Protein AF-A0AAU6HMS9-F1 (afdb_monomer)

Foldseek 3Di:
DDDDPDPDPDDDDDDDDDDDDDDDDDDDDDDDDDPDDPDPDDPPPPDDPDAAPLVLLLQLLVQLLCLQPVVCVVPVRVSLLCSLVRLVCSLPDPVCVPRVLSNLSSLQSNLLSVLSNVLSVVLVCQLVVLLVVCVVPPDPVCVVDCNSVVSNVVSVVVSVVLSVLLSVLSVVSSVCSNVSHRDHGDCVRGPNPDDD

Sequence (196 aa):
MSDYQQPGYGPYGGGPQQPYGAPQQGWPGGAPGGYGYPGPQQPGYGTQPPPASTNSAMWAHLGTLLVVAGGSVMCCGLGAFLGWIFPLSVRNNVRHKQDPYVRHHATQALNFGITQAVMAAIGVVLYFGSALIFAAVATETQRQSSGLAVPLLTVVAIMGTYGIAGLVCAIMGTVKATRGELWTYPRLIAWPLSKG

Mean predicted aligned error: 13.56 Å

Structure (mmCIF, N/CA/C/O backbone):
data_AF-A0AAU6HMS9-F1
#
_entry.id   AF-A0AAU6HMS9-F1
#
loop_
_atom_site.group_PDB
_atom_site.id
_atom_site.type_symbol
_atom_site.label_atom_id
_atom_site.label_alt_id
_atom_site.label_comp_id
_atom_site.label_asym_id
_atom_site.label_entity_id
_atom_site.label_seq_id
_atom_site.pdbx_PDB_ins_code
_atom_site.Cartn_x
_atom_site.Cartn_y
_atom_site.Cartn_z
_atom_site.occupancy
_atom_site.B_iso_or_equiv
_atom_site.auth_seq_id
_atom_site.auth_comp_id
_atom_site.auth_asym_id
_atom_site.auth_atom_id
_atom_site.pdbx_PDB_model_num
ATOM 1 N N . MET A 1 1 ? -9.885 -27.478 5.118 1.00 42.47 1 MET A N 1
ATOM 2 C CA . MET A 1 1 ? -10.647 -27.502 6.383 1.00 42.47 1 MET A CA 1
ATOM 3 C C . MET A 1 1 ? -9.829 -26.804 7.452 1.00 42.47 1 MET A C 1
ATOM 5 O O . MET A 1 1 ? -8.776 -27.305 7.819 1.00 42.47 1 MET A O 1
ATOM 9 N N . SER A 1 2 ? -10.252 -25.608 7.846 1.00 42.50 2 SER A N 1
ATOM 10 C CA . SER A 1 2 ? -9.854 -24.899 9.070 1.00 42.50 2 SER A CA 1
ATOM 11 C C . SER A 1 2 ? -10.810 -23.717 9.181 1.00 42.50 2 SER A C 1
ATOM 13 O O . SER A 1 2 ? -10.582 -22.657 8.599 1.00 42.50 2 SER A O 1
ATOM 15 N N . ASP A 1 3 ? -11.938 -23.984 9.829 1.00 39.03 3 ASP A N 1
ATOM 16 C CA . ASP A 1 3 ? -12.993 -23.028 10.118 1.00 39.03 3 ASP A CA 1
ATOM 17 C C . ASP A 1 3 ? -12.471 -22.005 11.124 1.00 39.03 3 ASP A C 1
ATOM 19 O O . ASP A 1 3 ? -12.235 -22.306 12.294 1.00 39.03 3 ASP A O 1
ATOM 23 N N . TYR A 1 4 ? -12.264 -20.774 10.663 1.00 43.59 4 TYR A N 1
ATOM 24 C CA . TYR A 1 4 ? -12.092 -19.651 11.569 1.00 43.59 4 TYR A CA 1
ATOM 25 C C . TYR A 1 4 ? -13.471 -19.295 12.119 1.00 43.59 4 TYR A C 1
ATOM 27 O O . TYR A 1 4 ? -14.244 -18.596 11.466 1.00 43.59 4 TYR A O 1
ATOM 35 N N . GLN A 1 5 ? -13.774 -19.785 13.321 1.00 37.34 5 GLN A N 1
ATOM 36 C CA . GLN A 1 5 ? -14.862 -19.256 14.137 1.00 37.34 5 GLN A CA 1
ATOM 37 C C . GLN A 1 5 ? -14.602 -17.762 14.378 1.00 37.34 5 GLN A C 1
ATOM 39 O O . GLN A 1 5 ? -13.742 -17.373 15.166 1.00 37.34 5 GLN A O 1
ATOM 44 N N . GLN A 1 6 ? -15.319 -16.923 13.633 1.00 42.81 6 GLN A N 1
ATOM 45 C CA . GLN A 1 6 ? -15.421 -15.491 13.876 1.00 42.81 6 GLN A CA 1
ATOM 46 C C . GLN A 1 6 ? -16.201 -15.264 15.180 1.00 42.81 6 GLN A C 1
ATOM 48 O O . GLN A 1 6 ? -17.306 -15.794 15.314 1.00 42.81 6 GLN A O 1
ATOM 53 N N . PRO A 1 7 ? -15.716 -14.432 16.116 1.00 43.03 7 PRO A N 1
ATOM 54 C CA . PRO A 1 7 ? -16.591 -13.790 17.086 1.00 43.03 7 PRO A CA 1
ATOM 55 C C . PRO A 1 7 ? -17.524 -12.851 16.311 1.00 43.03 7 PRO A C 1
ATOM 57 O O . PRO A 1 7 ? -17.100 -11.816 15.795 1.00 43.03 7 PRO A O 1
ATOM 60 N N . GLY A 1 8 ? -18.774 -13.277 16.138 1.00 35.94 8 GLY A N 1
ATOM 61 C CA . GLY A 1 8 ? -19.770 -12.577 15.339 1.00 35.94 8 GLY A CA 1
ATOM 62 C C . GLY A 1 8 ? -20.156 -11.234 15.952 1.00 35.94 8 GLY A C 1
ATOM 63 O O . GLY A 1 8 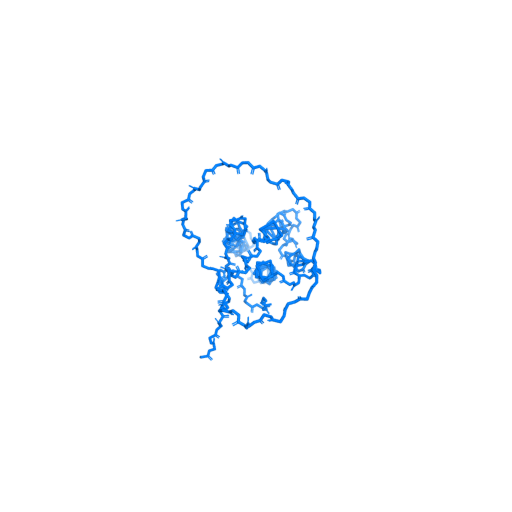? -20.863 -11.187 16.953 1.00 35.94 8 GLY A O 1
ATOM 64 N N . TYR A 1 9 ? -19.745 -10.144 15.308 1.00 40.66 9 TYR A N 1
ATOM 65 C CA . TYR A 1 9 ? -20.442 -8.863 15.398 1.00 40.66 9 TYR A CA 1
ATOM 66 C C . TYR A 1 9 ? -21.461 -8.822 14.255 1.00 40.66 9 TYR A C 1
ATOM 68 O O . TYR A 1 9 ? -21.109 -8.587 13.100 1.00 40.66 9 TYR A O 1
ATOM 76 N N . GLY A 1 10 ? -22.714 -9.156 14.569 1.00 39.47 10 GLY A N 1
ATOM 77 C CA . GLY A 1 10 ? -23.839 -9.050 13.638 1.00 39.47 10 GLY A CA 1
ATOM 78 C C . GLY A 1 10 ? -24.337 -7.602 13.484 1.00 39.47 10 GLY A C 1
ATOM 79 O O . GLY A 1 10 ? -24.051 -6.763 14.340 1.00 39.47 10 GLY A O 1
ATOM 80 N N . PRO A 1 11 ? -25.081 -7.290 12.407 1.00 36.06 11 PRO A N 1
ATOM 81 C CA . PRO A 1 11 ? -25.628 -5.957 12.165 1.00 36.06 11 PRO A CA 1
ATOM 82 C C . PRO A 1 11 ? -26.765 -5.630 13.148 1.00 36.06 11 PRO A C 1
ATOM 84 O O . PRO A 1 11 ? -27.644 -6.455 13.395 1.00 36.06 11 PRO A O 1
ATOM 87 N N . TYR A 1 12 ? -26.755 -4.410 13.692 1.00 40.78 12 TYR A N 1
ATOM 88 C CA . TYR A 1 12 ? -27.792 -3.898 14.591 1.00 40.78 12 TYR A CA 1
ATOM 89 C C . TYR A 1 12 ? -29.145 -3.803 13.868 1.00 40.78 12 TYR A C 1
ATOM 91 O O . TYR A 1 12 ? -29.335 -2.963 12.989 1.00 40.78 12 TYR A O 1
ATOM 99 N N . GLY A 1 13 ? -30.094 -4.657 14.257 1.00 35.97 13 GLY A N 1
ATOM 100 C CA . GLY A 1 13 ? -31.510 -4.510 13.925 1.00 35.97 13 GLY A CA 1
ATOM 101 C C . GLY A 1 13 ? -32.150 -3.443 14.813 1.00 35.97 13 GLY A C 1
ATOM 102 O O . GLY A 1 13 ? -32.005 -3.483 16.034 1.00 35.97 13 GLY A O 1
ATOM 103 N N . GLY A 1 14 ? -32.826 -2.473 14.194 1.00 39.69 14 GLY A N 1
ATOM 104 C CA . GLY A 1 14 ? -33.493 -1.368 14.881 1.00 39.69 14 GLY A CA 1
ATOM 105 C C . GLY A 1 14 ? -34.553 -1.850 15.873 1.00 39.69 14 GLY A C 1
ATOM 106 O O . GLY A 1 14 ? -35.524 -2.496 15.489 1.00 39.69 14 GLY A O 1
ATOM 107 N N . GLY A 1 15 ? -34.360 -1.510 17.147 1.00 36.12 15 GLY A N 1
ATOM 108 C CA . GLY A 1 15 ? -35.374 -1.608 18.195 1.00 36.12 15 GLY A CA 1
ATOM 109 C C . GLY A 1 15 ? -36.047 -0.248 18.437 1.00 36.12 15 GLY A C 1
ATOM 110 O O . GLY A 1 15 ? -35.419 0.787 18.199 1.00 36.12 15 GLY A O 1
ATOM 111 N N . PRO A 1 16 ? -37.315 -0.220 18.881 1.00 35.47 16 PRO A N 1
ATOM 112 C CA . PRO A 1 16 ? -38.097 1.009 19.004 1.00 35.47 16 PRO A CA 1
ATOM 113 C C . PRO A 1 16 ? -37.532 1.976 20.059 1.00 35.47 16 PRO A C 1
ATOM 115 O O . PRO A 1 16 ? -37.193 1.575 21.172 1.00 35.47 16 PRO A O 1
ATOM 118 N N . GLN A 1 17 ? -37.474 3.267 19.706 1.00 39.66 17 GLN A N 1
ATOM 119 C CA . GLN A 1 17 ? -37.193 4.384 20.617 1.00 39.66 17 GLN A CA 1
ATOM 120 C C . GLN A 1 17 ? -38.210 4.402 21.768 1.00 39.66 17 GLN A C 1
ATOM 122 O O . GLN A 1 17 ? -39.411 4.506 21.521 1.00 39.66 17 GLN A O 1
ATOM 127 N N . GLN A 1 18 ? -37.734 4.352 23.017 1.00 41.84 18 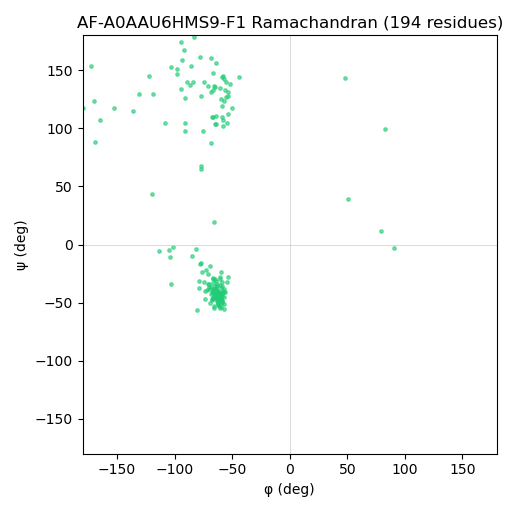GLN A N 1
ATOM 128 C CA . GLN A 1 18 ? -38.563 4.633 24.192 1.00 41.84 18 GLN A CA 1
ATOM 129 C C . GLN A 1 18 ? -38.377 6.077 24.695 1.00 41.84 18 GLN A C 1
ATOM 131 O O . GLN A 1 18 ? -37.278 6.624 24.568 1.00 41.84 18 GLN A O 1
ATOM 136 N N . PRO A 1 19 ? -39.436 6.712 25.240 1.00 35.59 19 PRO A N 1
ATOM 137 C CA . PRO A 1 19 ? -39.480 8.148 25.499 1.00 35.59 19 PRO A CA 1
ATOM 138 C C . PRO A 1 19 ? -38.867 8.531 26.856 1.00 35.59 19 PRO A C 1
ATOM 140 O O . PRO A 1 19 ? -38.862 7.761 27.810 1.00 35.59 19 PRO A O 1
ATOM 143 N N . TYR A 1 20 ? -38.384 9.769 26.915 1.00 36.75 20 TYR A N 1
ATOM 144 C CA . TYR A 1 20 ? -37.706 10.448 28.023 1.00 36.75 20 TYR A CA 1
ATOM 145 C C . TYR A 1 20 ? -38.483 10.435 29.363 1.00 36.75 20 TYR A C 1
ATOM 147 O O . TYR A 1 20 ? -39.645 10.838 29.394 1.00 36.75 20 TYR A O 1
ATOM 155 N N . GLY A 1 21 ? -37.828 10.068 30.480 1.00 35.22 21 GLY A N 1
ATOM 156 C CA . GLY A 1 21 ? -38.421 10.128 31.828 1.00 35.22 21 GLY A CA 1
ATOM 157 C C . GLY A 1 21 ? -37.432 10.027 33.009 1.00 35.22 21 GLY A C 1
ATOM 158 O O . GLY A 1 21 ? -36.931 8.950 33.289 1.00 35.22 21 GLY A O 1
ATOM 159 N N . ALA A 1 22 ? -37.227 11.174 33.679 1.00 36.50 22 ALA A N 1
ATOM 160 C CA . ALA A 1 22 ? -36.864 11.478 35.086 1.00 36.50 22 ALA A CA 1
ATOM 161 C C . ALA A 1 22 ? -35.695 10.771 35.848 1.00 36.50 22 ALA A C 1
ATOM 163 O O . ALA A 1 22 ? -35.498 9.565 35.740 1.00 36.50 22 ALA A O 1
ATOM 164 N N . PRO A 1 23 ? -34.952 11.505 36.717 1.00 41.41 23 PRO A N 1
ATOM 165 C CA . PRO A 1 23 ? -33.844 10.967 37.513 1.00 41.41 23 PRO A CA 1
ATOM 166 C C . PRO A 1 23 ? -34.332 10.356 38.839 1.00 41.41 23 PRO A C 1
ATOM 168 O O . PRO A 1 23 ? -35.126 10.972 39.547 1.00 41.41 23 PRO A O 1
ATOM 171 N N . GLN A 1 24 ? -33.808 9.190 39.234 1.00 35.72 24 GLN A N 1
ATOM 172 C CA . GLN A 1 24 ? -34.041 8.624 40.570 1.00 35.72 24 GLN A CA 1
ATOM 173 C C . GLN A 1 24 ? -32.768 8.699 41.429 1.00 35.72 24 GLN A C 1
ATOM 175 O O . GLN A 1 24 ? -31.817 7.941 41.249 1.00 35.72 24 GLN A O 1
ATOM 180 N N . GLN A 1 25 ? -32.770 9.651 42.367 1.00 34.69 25 GLN A N 1
ATOM 181 C CA . GLN A 1 25 ? -31.951 9.668 43.583 1.00 34.69 25 GLN A CA 1
ATOM 182 C C . GLN A 1 25 ? -32.646 8.834 44.676 1.00 34.69 25 GLN A C 1
ATOM 184 O O . GLN A 1 25 ? -33.855 8.961 44.856 1.00 34.69 25 GLN A O 1
ATOM 189 N N . GLY A 1 26 ? -31.891 8.049 45.453 1.00 31.72 26 GLY A N 1
ATOM 190 C CA . GLY A 1 26 ? -32.378 7.396 46.678 1.00 31.72 26 GLY A CA 1
ATOM 191 C C . GLY A 1 26 ? -31.297 6.562 47.380 1.00 31.72 26 GLY A C 1
ATOM 192 O O . GLY A 1 26 ? -30.767 5.629 46.794 1.00 31.72 26 GLY A O 1
ATOM 193 N N . TRP A 1 27 ? -30.951 6.955 48.609 1.00 27.38 27 TRP A N 1
ATOM 194 C CA . TRP A 1 27 ? -29.817 6.525 49.455 1.00 27.38 27 TRP A CA 1
ATOM 195 C C . TRP A 1 27 ? -30.085 5.202 50.257 1.00 27.38 27 TRP A C 1
ATOM 197 O O . TRP A 1 27 ? -31.166 4.633 50.123 1.00 27.38 27 TRP A O 1
ATOM 207 N N . PRO A 1 28 ? -29.113 4.680 51.050 1.00 47.69 28 PRO A N 1
ATOM 208 C CA . PRO A 1 28 ? -28.888 3.280 51.424 1.00 47.69 28 PRO A CA 1
ATOM 209 C C . PRO A 1 28 ? -29.550 2.856 52.747 1.00 47.69 28 PRO A C 1
ATOM 211 O O . PRO A 1 28 ? -29.773 3.671 53.638 1.00 47.69 28 PRO A O 1
ATOM 214 N N . GLY A 1 29 ? -29.766 1.550 52.926 1.00 30.56 29 GLY A N 1
ATOM 215 C CA . GLY A 1 29 ? -30.203 0.970 54.199 1.00 30.56 29 GLY A CA 1
ATOM 216 C C . GLY A 1 29 ? -30.133 -0.556 54.176 1.00 30.56 29 GLY A C 1
ATOM 217 O O . GLY A 1 29 ? -30.687 -1.182 53.278 1.00 30.56 29 GLY A O 1
ATOM 218 N N . GLY A 1 30 ? -29.400 -1.148 55.123 1.00 30.88 30 GLY A N 1
ATOM 219 C CA . GLY A 1 30 ? -29.200 -2.596 55.234 1.00 30.88 30 GLY A CA 1
ATOM 220 C C . GLY A 1 30 ? -30.168 -3.302 56.184 1.00 30.88 30 GLY A C 1
ATOM 221 O O . GLY A 1 30 ? -30.915 -2.649 56.901 1.00 30.88 30 GLY A O 1
ATOM 222 N N . ALA A 1 31 ? -30.095 -4.637 56.216 1.00 34.12 31 ALA A N 1
ATOM 223 C CA . ALA A 1 31 ? -30.244 -5.485 57.407 1.00 34.12 31 ALA A CA 1
ATOM 224 C C . ALA A 1 31 ? -29.916 -6.963 57.070 1.00 34.12 31 ALA A C 1
ATOM 226 O O . ALA A 1 31 ? -30.030 -7.355 55.908 1.00 34.12 31 ALA A O 1
ATOM 227 N N . PRO A 1 32 ? -29.479 -7.776 58.055 1.00 40.19 32 PRO A N 1
ATOM 228 C CA . PRO A 1 32 ? -28.783 -9.044 57.845 1.00 40.19 32 PRO A CA 1
ATOM 229 C C . PRO A 1 32 ? -29.668 -10.283 58.071 1.00 40.19 32 PRO A C 1
ATOM 231 O O .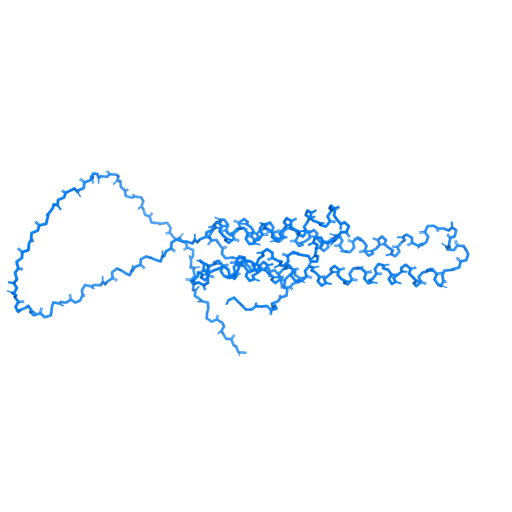 PRO A 1 32 ? -30.548 -10.280 58.922 1.00 40.19 32 PRO A O 1
ATOM 234 N N . GLY A 1 33 ? -29.334 -11.383 57.388 1.00 37.03 33 GLY A N 1
ATOM 235 C CA . GLY A 1 33 ? -29.703 -12.741 57.804 1.00 37.03 33 GLY A CA 1
ATOM 236 C C . GLY A 1 33 ? -31.108 -13.207 57.411 1.00 37.03 33 GLY A C 1
ATOM 237 O O . GLY A 1 33 ? -32.080 -12.978 58.119 1.00 37.03 33 GLY A O 1
ATOM 238 N N . GLY A 1 34 ? -31.189 -13.980 56.329 1.00 30.02 34 GLY A N 1
ATOM 239 C CA . GLY A 1 34 ? -32.361 -14.784 55.996 1.00 30.02 34 GLY A CA 1
ATOM 240 C C . GLY A 1 34 ? -31.940 -15.999 55.178 1.00 30.02 34 GLY A C 1
ATOM 241 O O . GLY A 1 34 ? -31.395 -15.847 54.087 1.00 30.02 34 GLY A O 1
ATOM 242 N N . TYR A 1 35 ? -32.162 -17.200 55.715 1.00 38.12 35 TYR A N 1
ATOM 243 C CA . TYR A 1 35 ? -31.982 -18.468 55.006 1.00 38.12 35 TYR A CA 1
ATOM 244 C C . TYR A 1 35 ? -33.052 -18.575 53.909 1.00 38.12 35 TYR A C 1
ATOM 246 O O . TYR A 1 35 ? -34.157 -19.061 54.142 1.00 38.12 35 TYR A O 1
ATOM 254 N N . GLY A 1 36 ? -32.743 -18.037 52.729 1.00 33.31 36 GLY A N 1
ATOM 255 C CA . GLY A 1 36 ? -33.611 -18.048 51.557 1.00 33.31 36 GLY A CA 1
ATOM 256 C C . GLY A 1 36 ? -33.354 -19.270 50.680 1.00 33.31 36 GLY A C 1
ATOM 257 O O . GLY A 1 36 ? -32.225 -19.514 50.260 1.00 33.31 36 GLY A O 1
ATOM 258 N N . TYR A 1 37 ? -34.420 -20.019 50.396 1.00 34.03 37 TYR A N 1
ATOM 259 C CA . TYR A 1 37 ? -34.493 -21.010 49.321 1.00 34.03 37 TYR A CA 1
ATOM 260 C C . TYR A 1 37 ? -33.877 -20.469 48.013 1.00 34.03 37 TYR A C 1
ATOM 262 O O . TYR A 1 37 ? -34.071 -19.288 47.711 1.00 34.03 37 TYR A O 1
ATOM 270 N N . PRO A 1 38 ? -33.195 -21.298 47.197 1.00 39.78 38 PRO A N 1
ATOM 271 C CA . PRO A 1 38 ? -32.743 -20.876 45.878 1.00 39.78 38 PRO A CA 1
ATOM 272 C C . PRO A 1 38 ? -33.968 -20.566 45.009 1.00 39.78 38 PRO A C 1
ATOM 274 O O . PRO A 1 38 ? -34.686 -21.461 44.566 1.00 39.78 38 PRO A O 1
ATOM 277 N N . GLY A 1 39 ? -34.234 -19.274 44.817 1.00 43.38 39 GLY A N 1
ATOM 278 C CA . GLY A 1 39 ? -35.244 -18.798 43.883 1.00 43.38 39 GLY A CA 1
ATOM 279 C C . GLY A 1 39 ? -34.867 -19.159 42.441 1.00 43.38 39 GLY A C 1
ATOM 280 O O . GLY A 1 39 ? -33.685 -19.362 42.143 1.00 43.38 39 GLY A O 1
ATOM 281 N N . PRO A 1 40 ? -35.850 -19.249 41.530 1.00 44.81 40 PRO A N 1
ATOM 282 C CA . PRO A 1 40 ? -35.584 -19.486 40.118 1.00 44.81 40 PRO A CA 1
ATOM 283 C C . PRO A 1 40 ? -34.617 -18.423 39.584 1.00 44.81 40 PRO A C 1
ATOM 285 O O . PRO A 1 40 ? -34.832 -17.223 39.762 1.00 44.81 40 PRO A O 1
ATOM 288 N N . GLN A 1 41 ? -33.530 -18.885 38.962 1.00 46.62 41 GLN A N 1
ATOM 289 C CA . GLN A 1 41 ? -32.507 -18.048 38.342 1.00 46.62 41 GLN A CA 1
ATOM 290 C C . GLN A 1 41 ? -33.185 -17.093 37.354 1.00 46.62 41 GLN A C 1
ATOM 292 O O . GLN A 1 41 ? -33.729 -17.525 36.337 1.00 46.62 41 GLN A O 1
ATOM 297 N N . GLN A 1 42 ? -33.179 -15.793 37.663 1.00 47.56 42 GLN A N 1
ATOM 298 C CA . GLN A 1 42 ? -33.573 -14.777 36.694 1.00 47.56 42 GLN A CA 1
ATOM 299 C C . GLN A 1 42 ? -32.692 -14.942 35.446 1.00 47.56 42 GLN A C 1
ATOM 301 O O . GLN A 1 42 ? -31.473 -15.075 35.596 1.00 47.56 42 GLN A O 1
ATOM 306 N N . PRO A 1 43 ? -33.264 -14.936 34.227 1.00 50.19 43 PRO A N 1
ATOM 307 C CA . PRO A 1 43 ? -32.480 -14.898 33.005 1.00 50.19 43 PRO A CA 1
ATOM 308 C C . PRO A 1 43 ? -31.607 -13.650 33.064 1.00 50.19 43 PRO A C 1
ATOM 310 O O . PRO A 1 43 ? -32.107 -12.527 32.989 1.00 50.19 43 PRO A O 1
ATOM 313 N N . GLY A 1 44 ? -30.309 -13.849 33.288 1.00 48.16 44 GLY A N 1
ATOM 314 C CA . GLY A 1 44 ? -29.351 -12.763 33.292 1.00 48.16 44 GLY A CA 1
ATOM 315 C C . GLY A 1 44 ? -29.415 -12.098 31.929 1.00 48.16 44 GLY A C 1
ATOM 316 O O . GLY A 1 44 ? -29.008 -12.698 30.935 1.00 48.16 44 GLY A O 1
ATOM 317 N N . TYR A 1 45 ? -29.954 -10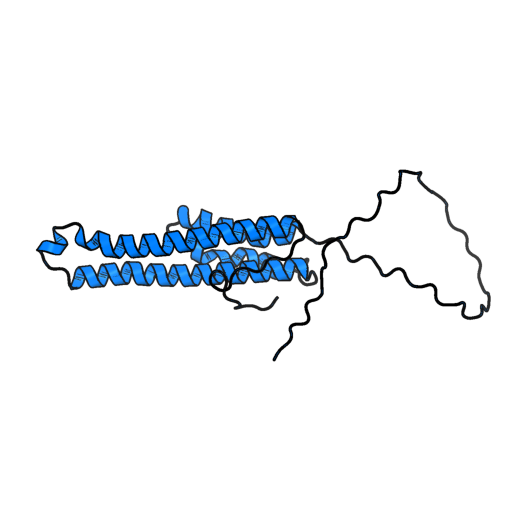.880 31.877 1.00 52.81 45 TYR A N 1
ATOM 318 C CA . TYR A 1 45 ? -29.715 -9.983 30.758 1.00 52.81 45 TYR A CA 1
ATOM 319 C C . TYR A 1 45 ? -28.198 -9.880 30.634 1.00 52.81 45 TYR A C 1
ATOM 321 O O . TYR A 1 45 ? -27.537 -9.298 31.495 1.00 52.81 45 TYR A O 1
ATOM 329 N N . GLY A 1 46 ? -27.646 -10.562 29.628 1.00 54.88 46 GLY A N 1
ATOM 330 C CA . GLY A 1 46 ? -26.214 -10.587 29.385 1.00 54.88 46 GLY A CA 1
ATOM 331 C C . GLY A 1 46 ? -25.692 -9.159 29.341 1.00 54.88 46 GLY A C 1
ATOM 332 O O . GLY A 1 46 ? -26.341 -8.270 28.789 1.00 54.88 46 GLY A O 1
ATOM 333 N N . THR A 1 47 ? -24.535 -8.929 29.954 1.00 52.75 47 THR A N 1
ATOM 334 C CA . THR A 1 47 ? -23.837 -7.647 29.867 1.00 52.75 47 THR A CA 1
ATOM 335 C C . THR A 1 47 ? -23.735 -7.246 28.399 1.00 52.75 47 THR A C 1
ATOM 337 O O . THR A 1 47 ? -23.123 -7.971 27.610 1.00 52.75 47 THR A O 1
ATOM 340 N N . GLN A 1 48 ? -24.359 -6.124 28.032 1.00 50.66 48 GLN A N 1
ATOM 341 C CA . GLN A 1 48 ? -24.268 -5.574 26.684 1.00 50.66 48 GLN A CA 1
ATOM 342 C C . GLN A 1 48 ? -22.779 -5.423 26.331 1.00 50.66 48 GLN A C 1
ATOM 344 O O . GLN A 1 48 ? -22.034 -4.856 27.139 1.00 50.66 48 GLN A O 1
ATOM 349 N N . PRO A 1 49 ? -22.311 -5.953 25.184 1.00 60.19 49 PRO A N 1
ATOM 350 C CA . PRO A 1 49 ? -20.912 -5.829 24.809 1.00 60.19 49 PRO A CA 1
ATOM 351 C C . PRO A 1 49 ? -20.518 -4.345 24.760 1.00 60.19 49 PRO A C 1
ATOM 353 O O . PRO A 1 49 ? -21.336 -3.505 24.362 1.00 60.19 49 PRO A O 1
ATOM 356 N N . PRO A 1 50 ? -19.292 -4.004 25.195 1.00 66.44 50 PRO A N 1
ATOM 357 C CA . PRO A 1 50 ? -18.828 -2.627 25.176 1.00 66.44 50 PRO A CA 1
ATOM 358 C C . PRO A 1 50 ? -18.879 -2.073 23.743 1.00 66.44 50 PRO A C 1
ATOM 360 O O . PRO A 1 50 ? -18.640 -2.818 22.788 1.00 66.44 50 PRO A O 1
ATOM 363 N N . PRO A 1 51 ? -19.201 -0.779 23.570 1.00 74.50 51 PRO A N 1
ATOM 364 C CA . PRO A 1 51 ? -19.246 -0.159 22.252 1.00 74.50 51 PRO A CA 1
ATOM 365 C C . PRO A 1 51 ? -17.882 -0.263 21.557 1.00 74.50 51 PRO A C 1
ATOM 367 O O . PRO A 1 51 ? -16.838 -0.165 22.203 1.00 74.50 51 PRO A O 1
ATOM 370 N N . ALA A 1 52 ? -17.889 -0.449 20.235 1.00 82.00 52 ALA A N 1
ATOM 371 C CA . ALA A 1 52 ? -16.666 -0.589 19.449 1.00 82.00 52 ALA A CA 1
ATOM 372 C C . ALA A 1 52 ? -15.776 0.663 19.556 1.00 82.00 52 ALA A C 1
ATOM 374 O O . ALA A 1 52 ? -16.247 1.792 19.394 1.00 82.00 52 ALA A O 1
ATOM 375 N N . SER A 1 53 ? -14.469 0.470 19.758 1.00 89.31 53 SER A N 1
ATOM 376 C CA . SER A 1 53 ? -13.482 1.559 19.825 1.00 89.31 53 SER A CA 1
ATOM 377 C C . SER A 1 53 ? -13.133 2.100 18.429 1.00 89.31 53 SER A C 1
ATOM 379 O O . SER A 1 53 ? -12.015 1.938 17.926 1.00 89.31 53 SER A O 1
ATOM 381 N N . THR A 1 54 ? -14.101 2.751 17.783 1.00 92.12 54 THR A N 1
ATOM 382 C CA . THR A 1 54 ? -14.024 3.221 16.387 1.00 92.12 54 THR A CA 1
ATOM 383 C C . THR A 1 54 ? -12.879 4.194 16.125 1.00 92.12 54 THR A C 1
ATOM 385 O O . THR A 1 54 ? -12.240 4.106 15.080 1.00 92.12 54 THR A O 1
ATOM 388 N N . ASN A 1 55 ? -12.546 5.071 17.078 1.00 93.94 55 ASN A N 1
ATOM 389 C CA . ASN A 1 55 ? -11.492 6.073 16.898 1.00 93.94 55 ASN A CA 1
ATOM 390 C C . ASN A 1 55 ? -10.109 5.432 16.665 1.00 93.94 55 ASN A C 1
ATOM 392 O O . ASN A 1 55 ? -9.447 5.728 15.673 1.00 93.94 55 ASN A O 1
ATOM 396 N N . SER A 1 56 ? -9.676 4.508 17.531 1.00 93.56 56 SER A N 1
ATOM 397 C CA . SER A 1 56 ? -8.371 3.844 17.378 1.00 93.56 56 SER A CA 1
ATOM 398 C C . SER A 1 56 ? -8.307 2.962 16.129 1.00 93.56 56 SER A C 1
ATOM 400 O O . SER A 1 56 ? -7.284 2.938 15.445 1.00 93.56 56 SER A O 1
ATOM 402 N N . ALA A 1 57 ? -9.403 2.268 15.802 1.00 93.62 57 ALA A N 1
ATOM 403 C CA . ALA A 1 57 ? -9.498 1.453 14.591 1.00 93.62 57 ALA A CA 1
ATOM 404 C C . ALA A 1 57 ? -9.412 2.305 13.311 1.00 93.62 57 ALA A C 1
ATOM 406 O O . ALA A 1 57 ? -8.674 1.964 12.387 1.00 93.62 57 ALA A O 1
ATOM 407 N N . MET A 1 58 ? -10.110 3.445 13.279 1.00 96.38 58 MET A N 1
ATOM 408 C CA . MET A 1 58 ? -10.041 4.423 12.192 1.00 96.38 58 MET A CA 1
ATOM 409 C C . MET A 1 58 ? -8.609 4.927 12.011 1.00 96.38 58 MET A C 1
ATOM 411 O O . MET A 1 58 ? -8.086 4.906 10.896 1.00 96.38 58 MET A O 1
ATOM 415 N N . TRP A 1 59 ? -7.950 5.325 13.104 1.00 95.62 59 TRP A N 1
ATOM 416 C CA . TRP A 1 59 ? -6.574 5.810 13.052 1.00 95.62 59 TRP A CA 1
ATOM 417 C C . TRP A 1 59 ? -5.600 4.765 12.521 1.00 95.62 59 TRP A C 1
ATOM 419 O O . TRP A 1 59 ? -4.686 5.136 11.792 1.00 95.62 59 TRP A O 1
ATOM 429 N N . ALA A 1 60 ? -5.795 3.473 12.799 1.00 95.56 60 ALA A N 1
ATOM 430 C CA . ALA A 1 60 ? -4.930 2.433 12.244 1.00 95.56 60 ALA A CA 1
ATOM 431 C C . ALA A 1 60 ? -4.895 2.463 10.704 1.00 95.56 60 ALA A C 1
ATOM 433 O O . ALA A 1 60 ? -3.815 2.418 10.109 1.00 95.56 60 ALA A O 1
ATOM 434 N N . HIS A 1 61 ? -6.054 2.600 10.055 1.00 96.75 61 HIS A N 1
ATOM 435 C CA . HIS A 1 61 ? -6.137 2.721 8.598 1.00 96.75 61 HIS A CA 1
ATOM 436 C C . HIS A 1 61 ? -5.682 4.095 8.107 1.00 96.75 61 HIS A C 1
ATOM 438 O O . HIS A 1 61 ? -4.874 4.172 7.181 1.00 96.75 61 HIS A O 1
ATOM 444 N N . LEU A 1 62 ? -6.153 5.169 8.746 1.00 95.25 62 LEU A N 1
ATOM 445 C CA . LEU A 1 62 ? -5.860 6.537 8.330 1.00 95.25 62 LEU A CA 1
ATOM 446 C C . LEU A 1 62 ? -4.369 6.861 8.445 1.00 95.25 62 LEU A C 1
ATOM 448 O O . LEU A 1 62 ? -3.787 7.394 7.508 1.00 95.25 62 LEU A O 1
ATOM 452 N N . GLY A 1 63 ? -3.725 6.499 9.554 1.00 94.00 63 GLY A N 1
ATOM 453 C CA . GLY A 1 63 ? -2.292 6.708 9.741 1.00 94.00 63 GLY A CA 1
ATOM 454 C C . GLY A 1 63 ? -1.465 5.935 8.715 1.00 94.00 63 GLY A C 1
ATOM 455 O O . GLY A 1 63 ? -0.543 6.495 8.127 1.00 94.00 63 GLY A O 1
ATOM 456 N N . THR A 1 64 ? -1.852 4.692 8.412 1.00 94.69 64 THR A N 1
ATOM 457 C CA . THR A 1 64 ? -1.233 3.922 7.319 1.00 94.69 64 THR A CA 1
ATOM 458 C C . THR A 1 64 ? -1.403 4.633 5.977 1.00 94.69 64 THR A C 1
ATOM 460 O O . THR A 1 64 ? -0.434 4.794 5.241 1.00 94.69 64 THR A O 1
ATOM 463 N N . LEU A 1 65 ? -2.617 5.095 5.660 1.00 94.19 65 LEU A N 1
ATOM 464 C CA . LEU A 1 65 ? -2.919 5.817 4.425 1.00 94.19 65 LEU A CA 1
ATOM 465 C C . LEU A 1 65 ? -2.097 7.101 4.299 1.00 94.19 65 LEU A C 1
ATOM 467 O O . LEU A 1 65 ? -1.539 7.352 3.236 1.00 94.19 65 LEU A O 1
ATOM 471 N N . LEU A 1 66 ? -1.997 7.898 5.364 1.00 93.25 66 LEU A N 1
ATOM 472 C CA . LEU A 1 66 ? -1.254 9.158 5.355 1.00 93.25 66 LEU A CA 1
ATOM 473 C C . LEU A 1 66 ? 0.240 8.923 5.132 1.00 93.25 66 LEU A C 1
ATOM 475 O O . LEU A 1 66 ? 0.855 9.620 4.326 1.00 93.25 66 LEU A O 1
ATOM 479 N N . VAL A 1 67 ? 0.814 7.914 5.791 1.00 92.81 67 VAL A N 1
ATOM 480 C CA . VAL A 1 67 ? 2.226 7.565 5.604 1.00 92.81 67 VAL A CA 1
ATOM 481 C C . VAL A 1 67 ? 2.461 7.012 4.198 1.00 92.81 67 VAL A C 1
ATOM 483 O O . VAL A 1 67 ? 3.356 7.493 3.511 1.00 92.81 67 VAL A O 1
ATOM 486 N N . VAL A 1 68 ? 1.636 6.072 3.724 1.00 90.88 68 VAL A N 1
ATOM 487 C CA . VAL A 1 68 ? 1.798 5.471 2.391 1.00 90.88 68 VAL A CA 1
ATOM 488 C C . VAL A 1 68 ? 1.565 6.493 1.284 1.00 90.88 68 VAL A C 1
ATOM 490 O O . VAL A 1 68 ? 2.417 6.633 0.420 1.00 90.88 68 VAL A O 1
ATOM 493 N N . ALA A 1 69 ? 0.442 7.207 1.274 1.00 89.06 69 ALA A N 1
ATOM 494 C CA . ALA A 1 69 ? 0.100 8.118 0.184 1.00 89.06 69 ALA A CA 1
ATOM 495 C C . ALA A 1 69 ? 0.830 9.460 0.318 1.00 89.06 69 ALA A C 1
ATOM 497 O O . ALA A 1 69 ? 1.577 9.851 -0.576 1.00 89.06 69 ALA A O 1
ATOM 498 N N . GLY A 1 70 ? 0.667 10.138 1.457 1.00 85.69 70 GLY A N 1
ATOM 499 C CA . GLY A 1 70 ? 1.278 11.447 1.701 1.00 85.69 70 GLY A CA 1
ATOM 500 C C . GLY A 1 70 ? 2.803 11.373 1.756 1.00 85.69 70 GLY A C 1
ATOM 501 O O . GLY A 1 70 ? 3.487 12.137 1.076 1.00 85.69 70 GLY A O 1
ATOM 502 N N . GLY A 1 71 ? 3.346 10.397 2.488 1.00 83.12 71 GLY A N 1
ATOM 503 C CA . GLY A 1 71 ? 4.794 10.202 2.583 1.00 83.12 71 GLY A CA 1
ATOM 504 C C . GLY A 1 71 ? 5.444 9.764 1.267 1.00 83.12 71 GLY A C 1
ATOM 505 O O . GLY A 1 71 ? 6.601 10.100 1.022 1.00 83.12 71 GLY A O 1
ATOM 506 N N . SER A 1 72 ? 4.732 9.042 0.391 1.00 85.31 72 SER A N 1
ATOM 507 C CA . SER A 1 72 ? 5.294 8.661 -0.914 1.00 85.31 72 SER A CA 1
ATOM 508 C C . SER A 1 72 ? 5.373 9.837 -1.873 1.00 85.31 72 SER A C 1
ATOM 510 O O . SER A 1 72 ? 6.377 9.966 -2.568 1.00 85.31 72 SER A O 1
ATOM 512 N N . VAL A 1 73 ? 4.358 10.704 -1.891 1.00 83.06 73 VAL A N 1
ATOM 513 C CA . VAL A 1 73 ? 4.358 11.906 -2.738 1.00 83.06 73 VAL A CA 1
ATOM 514 C C . VAL A 1 73 ? 5.435 12.893 -2.287 1.00 83.06 73 VAL A C 1
ATOM 516 O O . VAL A 1 73 ? 6.133 13.458 -3.121 1.00 83.06 73 VAL A O 1
ATOM 519 N N . MET A 1 74 ? 5.600 13.080 -0.976 1.00 82.44 74 MET A N 1
ATOM 520 C CA . MET A 1 74 ? 6.527 14.075 -0.434 1.00 82.44 74 MET A CA 1
ATOM 521 C C . MET A 1 74 ? 7.995 13.619 -0.442 1.00 82.44 74 MET A C 1
ATOM 523 O O . MET A 1 74 ? 8.882 14.428 -0.694 1.00 82.44 74 MET A O 1
ATOM 527 N N . CYS A 1 75 ? 8.260 12.336 -0.177 1.00 77.75 75 CYS A N 1
ATOM 528 C CA . CYS A 1 75 ? 9.612 11.815 0.054 1.00 77.75 75 CYS A CA 1
ATOM 529 C C . CYS A 1 75 ? 10.021 10.740 -0.967 1.00 77.75 75 CYS A C 1
ATOM 531 O O . CYS A 1 75 ? 10.558 9.701 -0.585 1.00 77.75 75 CYS A O 1
ATOM 533 N N . CYS A 1 76 ? 9.740 10.957 -2.256 1.00 77.31 76 CYS A N 1
ATOM 534 C CA . CYS A 1 76 ? 10.176 10.086 -3.361 1.00 77.31 76 CYS A CA 1
ATOM 535 C C . CYS A 1 76 ? 9.866 8.587 -3.148 1.00 77.31 76 CYS A C 1
ATOM 537 O O . CYS A 1 76 ? 10.684 7.724 -3.459 1.00 77.31 76 CYS A O 1
ATOM 539 N N . GLY A 1 77 ? 8.699 8.265 -2.582 1.00 77.00 77 GLY A N 1
ATOM 540 C CA . GLY A 1 77 ? 8.276 6.884 -2.323 1.00 77.00 77 GLY A CA 1
ATOM 541 C C . GLY A 1 77 ? 8.651 6.309 -0.950 1.00 77.00 77 GLY A C 1
ATOM 542 O O . GLY A 1 77 ? 8.214 5.203 -0.638 1.00 77.00 77 GLY A O 1
ATOM 543 N N . LEU A 1 78 ? 9.380 7.036 -0.088 1.00 84.94 78 LEU A N 1
ATOM 544 C CA . LEU A 1 78 ? 9.729 6.554 1.261 1.00 84.94 78 LEU A CA 1
ATOM 545 C C . LEU A 1 78 ? 8.500 6.230 2.121 1.00 84.94 78 LEU A C 1
ATOM 547 O O . LEU A 1 78 ? 8.534 5.297 2.922 1.00 84.94 78 LEU A O 1
ATOM 551 N N . GLY A 1 79 ? 7.393 6.950 1.932 1.00 87.25 79 GLY A N 1
ATOM 552 C CA . GLY A 1 79 ? 6.148 6.680 2.651 1.00 87.25 79 GLY A CA 1
ATOM 553 C C . GLY A 1 79 ? 5.623 5.254 2.478 1.00 87.25 79 GLY A C 1
ATOM 554 O O . GLY A 1 79 ? 5.172 4.639 3.444 1.00 87.25 79 GLY A O 1
ATOM 555 N N . ALA A 1 80 ? 5.744 4.678 1.280 1.00 87.88 80 ALA A N 1
ATOM 556 C CA . ALA A 1 80 ? 5.308 3.310 1.021 1.00 87.88 80 ALA A CA 1
ATOM 557 C C . ALA A 1 80 ? 6.109 2.280 1.835 1.00 87.88 80 ALA A C 1
ATOM 559 O O . ALA A 1 80 ? 5.543 1.279 2.26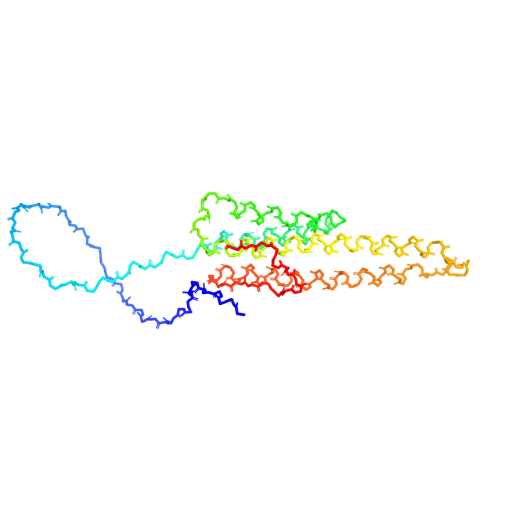8 1.00 87.88 80 ALA A O 1
ATOM 560 N N . PHE A 1 81 ? 7.385 2.552 2.128 1.00 91.38 81 PHE A N 1
ATOM 561 C CA . PHE A 1 81 ? 8.231 1.687 2.957 1.00 91.38 81 PHE A CA 1
ATOM 562 C C . PHE A 1 81 ? 7.930 1.784 4.454 1.00 91.38 81 PHE A C 1
ATOM 564 O O . PHE A 1 81 ? 8.230 0.851 5.197 1.00 91.38 81 PHE A O 1
ATOM 571 N N . LEU A 1 82 ? 7.344 2.894 4.909 1.00 93.38 82 LEU A N 1
ATOM 572 C CA . LEU A 1 82 ? 7.117 3.183 6.329 1.00 93.38 82 LEU A CA 1
ATOM 573 C C . LEU A 1 82 ? 5.653 3.007 6.762 1.00 93.38 82 LEU A C 1
ATOM 575 O O . LEU A 1 82 ? 5.346 3.102 7.951 1.00 93.38 82 LEU A O 1
ATOM 579 N N . GLY A 1 83 ? 4.746 2.710 5.825 1.00 92.00 83 GLY A N 1
ATOM 580 C CA . GLY A 1 83 ? 3.302 2.605 6.066 1.00 92.00 83 GLY A CA 1
ATOM 581 C C . GLY A 1 83 ? 2.892 1.654 7.193 1.00 92.00 83 GLY A C 1
ATOM 582 O O . GLY A 1 83 ? 1.875 1.861 7.845 1.00 92.00 83 GLY A O 1
ATOM 583 N N . TRP A 1 84 ? 3.695 0.630 7.469 1.00 94.06 84 TRP A N 1
ATOM 584 C CA . TRP A 1 84 ? 3.427 -0.379 8.496 1.00 94.06 84 TRP A CA 1
ATOM 585 C C . TRP A 1 84 ? 3.716 0.083 9.935 1.00 94.06 84 TRP A C 1
ATOM 587 O O . TRP A 1 84 ? 3.232 -0.544 10.879 1.00 94.06 84 TRP A O 1
ATOM 597 N N . ILE A 1 85 ? 4.469 1.170 10.136 1.00 94.50 85 ILE A N 1
ATOM 598 C CA . ILE A 1 85 ? 4.911 1.603 11.474 1.00 94.50 85 ILE A CA 1
ATOM 599 C C . ILE A 1 85 ? 3.724 2.068 12.325 1.00 94.50 85 ILE A C 1
ATOM 601 O O . ILE A 1 85 ? 3.575 1.665 13.481 1.00 94.50 85 ILE A O 1
ATOM 605 N N . PHE A 1 86 ? 2.849 2.895 11.753 1.00 94.12 86 PHE A N 1
ATOM 606 C CA . PHE A 1 86 ? 1.684 3.423 12.460 1.00 94.12 86 PHE A CA 1
ATOM 607 C C . PHE A 1 86 ? 0.705 2.327 12.931 1.00 94.12 86 PHE A C 1
ATOM 609 O O . PHE A 1 86 ? 0.394 2.281 14.124 1.00 94.12 86 PHE A O 1
ATOM 616 N N . PRO A 1 87 ? 0.224 1.408 12.072 1.00 94.56 87 PRO A N 1
ATOM 617 C CA . PRO A 1 87 ? -0.701 0.366 12.508 1.00 94.56 87 PRO A CA 1
ATOM 618 C C . PRO A 1 87 ? -0.043 -0.621 13.480 1.00 94.56 87 PRO A C 1
ATOM 620 O O . PRO A 1 87 ? -0.722 -1.129 14.371 1.00 94.56 87 PRO A O 1
ATOM 623 N N . LEU A 1 88 ? 1.277 -0.844 13.388 1.00 94.56 88 LEU A N 1
ATOM 624 C CA . LEU A 1 88 ? 2.013 -1.622 14.387 1.00 94.56 88 LEU A CA 1
ATOM 625 C C . LEU A 1 88 ? 1.975 -0.954 15.769 1.00 94.56 88 LEU A C 1
ATOM 627 O O . LEU A 1 88 ? 1.743 -1.634 16.768 1.00 94.56 88 LEU A O 1
ATOM 631 N N . SER A 1 89 ? 2.163 0.367 15.825 1.00 94.62 89 SER A N 1
ATOM 632 C CA . SER A 1 89 ? 2.048 1.156 17.058 1.00 94.62 89 SER A CA 1
ATOM 633 C C . SER A 1 89 ? 0.652 1.030 17.678 1.00 94.62 89 SER A C 1
ATOM 635 O O . SER A 1 89 ? 0.529 0.688 18.858 1.00 94.62 89 SER A O 1
ATOM 637 N N . VAL A 1 90 ? -0.408 1.202 16.876 1.00 94.12 90 VAL A N 1
ATOM 638 C CA . VAL A 1 90 ? -1.796 1.050 17.351 1.00 94.12 90 VAL A CA 1
ATOM 639 C C . VAL A 1 90 ? -2.050 -0.366 17.869 1.00 94.12 90 VAL A C 1
ATOM 641 O O . VAL A 1 90 ? -2.613 -0.531 18.951 1.00 94.12 90 VAL A O 1
ATOM 644 N N . ARG A 1 91 ? -1.586 -1.389 17.141 1.00 91.81 91 ARG A N 1
ATOM 645 C CA . ARG A 1 91 ? -1.742 -2.802 17.515 1.00 91.81 91 ARG A CA 1
ATOM 646 C C . ARG A 1 91 ? -1.012 -3.159 18.812 1.00 91.81 91 ARG A C 1
ATOM 648 O O . ARG A 1 91 ? -1.533 -3.940 19.605 1.00 91.81 91 ARG A O 1
ATOM 655 N N . ASN A 1 92 ? 0.184 -2.610 19.030 1.00 92.44 92 ASN A N 1
ATOM 656 C CA . ASN A 1 92 ? 1.018 -2.926 20.194 1.00 92.44 92 ASN A CA 1
ATOM 657 C C . ASN A 1 92 ? 0.678 -2.101 21.443 1.00 92.44 92 ASN A C 1
ATOM 659 O O . ASN A 1 92 ? 1.159 -2.428 22.535 1.00 92.44 92 ASN A O 1
ATOM 663 N N . ASN A 1 93 ? -0.158 -1.070 21.317 1.00 92.69 93 ASN A N 1
ATOM 664 C CA . ASN A 1 93 ? -0.590 -0.250 22.439 1.00 92.69 93 ASN A CA 1
ATOM 665 C C . ASN A 1 93 ? -1.323 -1.098 23.492 1.00 92.69 93 ASN A C 1
ATOM 667 O O . ASN A 1 93 ? -2.315 -1.767 23.201 1.00 92.69 93 ASN A O 1
ATOM 671 N N . VAL A 1 94 ? -0.856 -1.035 24.744 1.00 87.88 94 VAL A N 1
ATOM 672 C CA . VAL A 1 94 ? -1.411 -1.793 25.878 1.00 87.88 94 VAL A CA 1
ATOM 67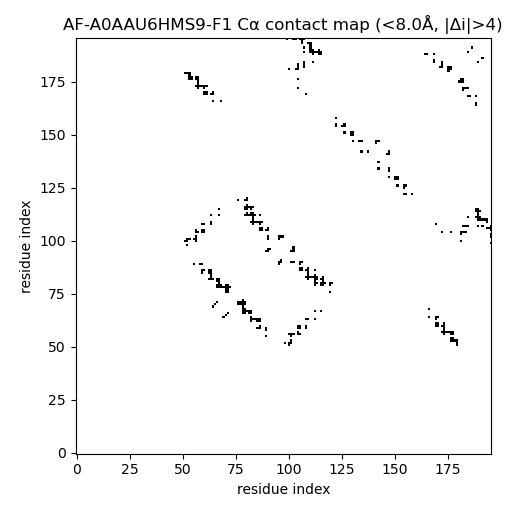3 C C . VAL A 1 94 ? -2.911 -1.569 26.073 1.00 87.88 94 VAL A C 1
ATOM 675 O O . VAL A 1 94 ? -3.611 -2.510 26.433 1.00 87.88 94 VAL A O 1
ATOM 678 N N . ARG A 1 95 ? -3.416 -0.370 25.750 1.00 85.12 95 ARG A N 1
ATOM 679 C CA . ARG A 1 95 ? -4.843 -0.020 25.847 1.00 85.12 95 ARG A CA 1
ATOM 680 C C . ARG A 1 95 ? -5.718 -0.746 24.824 1.00 85.12 95 ARG A C 1
ATOM 682 O O . ARG A 1 95 ? -6.927 -0.805 24.999 1.00 85.12 95 ARG A O 1
ATOM 689 N N . HIS A 1 96 ? -5.125 -1.277 23.758 1.00 84.50 96 HIS A N 1
ATOM 690 C CA . HIS A 1 96 ? -5.839 -1.904 22.644 1.00 84.50 96 HIS A CA 1
ATOM 691 C C . HIS A 1 96 ? -5.579 -3.412 22.546 1.00 84.50 96 HIS A C 1
ATOM 693 O O . HIS A 1 96 ? -6.226 -4.097 21.762 1.00 84.50 96 HIS A O 1
ATOM 699 N N . LYS A 1 97 ? -4.678 -3.969 23.370 1.00 81.31 97 LYS A N 1
ATOM 700 C CA . LYS A 1 97 ? -4.306 -5.396 23.324 1.00 81.31 97 LYS A CA 1
ATOM 701 C C . LYS A 1 97 ? -5.465 -6.361 23.570 1.00 81.31 97 LYS A C 1
ATOM 703 O O . LYS A 1 97 ? -5.391 -7.493 23.092 1.00 81.31 97 LYS A O 1
ATOM 708 N N . GLN A 1 98 ? -6.474 -5.936 24.326 1.00 85.75 98 GLN A N 1
ATOM 709 C CA . GLN A 1 98 ? -7.658 -6.737 24.651 1.00 85.75 98 GLN A CA 1
ATOM 710 C C . GLN A 1 98 ? -8.881 -6.367 23.807 1.00 85.75 98 GLN A C 1
ATOM 712 O O . GLN A 1 98 ? -9.913 -7.012 23.938 1.00 85.75 98 GLN A O 1
ATOM 717 N N . ASP A 1 99 ? -8.772 -5.361 22.934 1.00 89.56 99 ASP A N 1
ATOM 718 C CA . ASP A 1 99 ? -9.871 -4.940 22.074 1.00 89.56 99 ASP A CA 1
ATOM 719 C C . ASP A 1 99 ? -9.803 -5.704 20.736 1.00 89.56 99 ASP A C 1
ATOM 721 O O . ASP A 1 99 ? -8.941 -5.403 19.898 1.00 89.56 99 ASP A O 1
ATOM 725 N N . PRO A 1 100 ? -10.676 -6.705 20.507 1.00 91.31 100 PRO A N 1
ATOM 726 C CA . PRO A 1 100 ? -10.639 -7.505 19.286 1.00 91.31 100 PRO A CA 1
ATOM 727 C C . PRO A 1 100 ? -10.966 -6.677 18.037 1.00 91.31 100 PRO A C 1
ATOM 729 O O . PRO A 1 100 ? -10.442 -6.971 16.962 1.00 91.31 100 PRO A O 1
ATOM 732 N N . TYR A 1 101 ? -11.781 -5.626 18.169 1.00 93.06 101 TYR A N 1
ATOM 733 C CA . TYR A 1 101 ? -12.156 -4.756 17.060 1.00 93.06 101 TYR A CA 1
ATOM 734 C C . TYR A 1 101 ? -10.955 -3.920 16.604 1.00 93.06 101 TYR A C 1
ATOM 736 O O . TYR A 1 101 ? -10.576 -3.955 15.430 1.00 93.06 101 TYR A O 1
ATOM 744 N N . VAL A 1 102 ? -10.274 -3.247 17.538 1.00 94.69 102 VAL A N 1
ATOM 745 C CA . VAL A 1 102 ? -9.064 -2.469 17.211 1.00 94.69 102 VAL A CA 1
ATOM 746 C C . VAL A 1 102 ? -7.956 -3.378 16.695 1.00 94.69 102 VAL A C 1
ATOM 748 O O . VAL A 1 102 ? -7.285 -3.023 15.728 1.00 94.69 102 VAL A O 1
ATOM 751 N N . ARG A 1 103 ? -7.777 -4.570 17.278 1.00 93.81 103 ARG A N 1
ATOM 752 C CA . ARG A 1 103 ? -6.774 -5.534 16.801 1.00 93.81 103 ARG A CA 1
ATOM 753 C C . ARG A 1 103 ? -7.039 -6.014 15.387 1.00 93.81 103 ARG A C 1
ATOM 755 O O . ARG A 1 103 ? -6.092 -6.088 14.608 1.00 93.81 103 ARG A O 1
ATOM 762 N N . HIS A 1 104 ? -8.293 -6.299 15.040 1.00 94.75 104 HIS A N 1
ATOM 763 C CA . HIS A 1 104 ? -8.656 -6.676 13.679 1.00 94.75 104 HIS A CA 1
ATOM 764 C C . HIS A 1 104 ? -8.244 -5.583 12.685 1.00 94.75 104 HIS A C 1
ATOM 766 O O . HIS A 1 104 ? -7.457 -5.847 11.775 1.00 94.75 104 HIS A O 1
ATOM 772 N N . HIS A 1 105 ? -8.697 -4.346 12.899 1.00 96.00 105 HIS A N 1
ATOM 773 C CA . HIS A 1 105 ? -8.390 -3.223 12.011 1.00 96.00 105 HIS A CA 1
ATOM 774 C C . HIS A 1 105 ? -6.894 -2.891 11.969 1.00 96.00 105 HIS A C 1
ATOM 776 O O . HIS A 1 105 ? -6.335 -2.680 10.892 1.00 96.00 105 HIS A O 1
ATOM 782 N N . ALA A 1 106 ? -6.209 -2.926 13.113 1.00 96.25 106 ALA A N 1
ATOM 783 C CA . ALA A 1 106 ? -4.775 -2.677 13.175 1.00 96.25 106 ALA A CA 1
ATOM 784 C C . ALA A 1 106 ? -3.961 -3.764 12.461 1.00 96.25 106 ALA A C 1
ATOM 786 O O . ALA A 1 106 ? -3.009 -3.441 11.757 1.00 96.25 106 ALA A O 1
ATOM 787 N N . THR A 1 107 ? -4.353 -5.038 12.556 1.00 96.19 107 THR A N 1
ATOM 788 C CA . THR A 1 107 ? -3.732 -6.122 11.780 1.00 96.19 107 THR A CA 1
ATOM 789 C C . THR A 1 107 ? -3.991 -5.974 10.283 1.00 96.19 107 THR A C 1
ATOM 791 O O . THR A 1 107 ? -3.077 -6.166 9.484 1.00 96.19 107 THR A O 1
ATOM 794 N N . GLN A 1 108 ? -5.211 -5.611 9.883 1.00 97.25 108 GLN A N 1
ATOM 795 C CA . GLN A 1 108 ? -5.553 -5.390 8.477 1.00 97.25 108 GLN A CA 1
ATOM 796 C C . GLN A 1 108 ? -4.748 -4.230 7.879 1.00 97.25 108 GLN A C 1
ATOM 798 O O . GLN A 1 108 ? -4.147 -4.374 6.815 1.00 97.25 108 GLN A O 1
ATOM 803 N N . ALA A 1 109 ? -4.667 -3.108 8.594 1.00 96.44 109 ALA A N 1
ATOM 804 C CA . ALA A 1 109 ? -3.857 -1.960 8.205 1.00 96.44 109 ALA A CA 1
ATOM 805 C C . ALA A 1 109 ? -2.350 -2.280 8.194 1.00 96.44 109 ALA A C 1
ATOM 807 O O . ALA A 1 109 ? -1.642 -1.858 7.284 1.00 96.44 109 ALA A O 1
ATOM 808 N N . LEU A 1 110 ? -1.862 -3.080 9.148 1.00 97.00 110 LEU A N 1
ATOM 809 C CA . LEU A 1 110 ? -0.469 -3.532 9.194 1.00 97.00 110 LEU A CA 1
ATOM 810 C C . LEU A 1 110 ? -0.114 -4.393 7.979 1.00 97.00 110 LEU A C 1
ATOM 812 O O . LEU A 1 110 ? 0.885 -4.140 7.31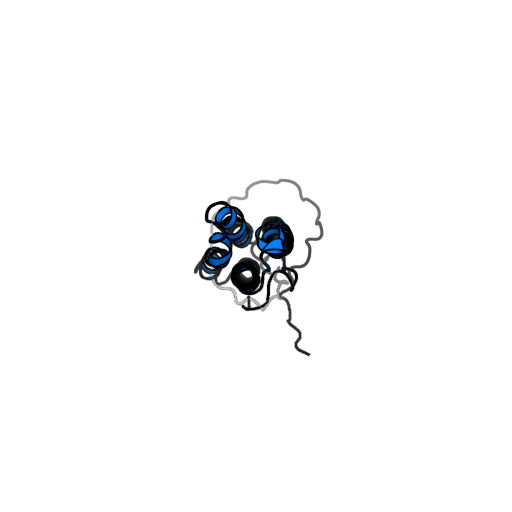0 1.00 97.00 110 LEU A O 1
ATOM 816 N N . ASN A 1 111 ? -0.951 -5.381 7.672 1.00 97.00 111 ASN A N 1
ATOM 817 C CA . ASN A 1 111 ? -0.791 -6.250 6.511 1.00 97.00 111 ASN A CA 1
ATOM 818 C C . ASN A 1 111 ? -0.788 -5.445 5.203 1.00 97.00 111 ASN A C 1
ATOM 820 O O . ASN A 1 111 ? 0.054 -5.684 4.337 1.00 97.00 111 ASN A O 1
ATOM 824 N N . PHE A 1 112 ? -1.672 -4.449 5.085 1.00 96.75 112 PHE A N 1
ATOM 825 C CA . PHE A 1 112 ? -1.661 -3.500 3.973 1.00 96.75 112 PHE A CA 1
ATOM 826 C C . PHE A 1 112 ? -0.338 -2.724 3.913 1.00 96.75 112 PHE A C 1
ATOM 828 O O . PHE A 1 112 ? 0.344 -2.777 2.896 1.00 96.75 112 PHE A O 1
ATOM 835 N N . GLY A 1 113 ? 0.081 -2.078 5.006 1.00 95.88 113 GLY A N 1
ATOM 836 C CA . GLY A 1 113 ? 1.320 -1.295 5.055 1.00 95.88 113 GLY A CA 1
ATOM 837 C C . GLY A 1 113 ? 2.571 -2.101 4.684 1.00 95.88 113 GLY A C 1
ATOM 838 O O . GLY A 1 113 ? 3.415 -1.608 3.940 1.00 95.88 113 GLY A O 1
ATOM 839 N N . ILE A 1 114 ? 2.675 -3.356 5.138 1.00 96.19 114 ILE A N 1
ATOM 840 C CA . ILE A 1 114 ? 3.789 -4.245 4.767 1.00 96.19 114 ILE A CA 1
ATOM 841 C C . ILE A 1 114 ? 3.710 -4.621 3.283 1.00 96.19 114 ILE A C 1
ATOM 843 O O . ILE A 1 114 ? 4.725 -4.600 2.591 1.00 96.19 114 ILE A O 1
ATOM 847 N N . THR A 1 115 ? 2.515 -4.928 2.772 1.00 96.25 115 THR A N 1
ATOM 848 C CA . THR A 1 115 ? 2.327 -5.255 1.348 1.00 96.25 115 THR A CA 1
ATOM 849 C C . THR A 1 115 ? 2.734 -4.076 0.464 1.00 96.25 115 THR A C 1
ATOM 851 O O . THR A 1 115 ? 3.453 -4.269 -0.513 1.00 96.25 115 THR A O 1
ATOM 854 N N . GLN A 1 116 ? 2.380 -2.846 0.849 1.00 94.88 116 GLN A N 1
ATOM 855 C CA . GLN A 1 116 ? 2.807 -1.645 0.129 1.00 94.88 116 GLN A CA 1
ATOM 856 C C . GLN A 1 116 ? 4.323 -1.447 0.170 1.00 94.88 116 GLN A C 1
ATOM 858 O O . GLN A 1 116 ? 4.897 -1.083 -0.853 1.00 94.88 116 GLN A O 1
ATOM 863 N N . ALA A 1 117 ? 4.984 -1.749 1.290 1.00 94.75 117 ALA A N 1
ATOM 864 C CA . ALA A 1 117 ? 6.443 -1.700 1.370 1.00 94.75 117 ALA A CA 1
ATOM 865 C C . ALA A 1 117 ? 7.105 -2.713 0.420 1.00 94.75 117 ALA A C 1
ATOM 867 O O . ALA A 1 117 ? 8.060 -2.373 -0.279 1.00 94.75 117 ALA A O 1
ATOM 868 N N . VAL A 1 118 ? 6.572 -3.938 0.337 1.00 95.56 118 VAL A N 1
ATOM 869 C CA . VAL A 1 118 ? 7.083 -4.956 -0.595 1.00 95.56 118 VAL A CA 1
ATOM 870 C C . VAL A 1 118 ? 6.839 -4.549 -2.047 1.00 95.56 118 VAL A C 1
ATOM 872 O O . VAL A 1 118 ? 7.754 -4.615 -2.865 1.00 95.56 118 VAL A O 1
ATOM 875 N N . MET A 1 119 ? 5.636 -4.079 -2.377 1.00 94.81 119 MET A N 1
ATOM 876 C CA . MET A 1 119 ? 5.312 -3.638 -3.735 1.00 94.81 119 MET A CA 1
ATOM 877 C C . MET A 1 119 ? 6.136 -2.413 -4.148 1.00 94.81 119 MET A C 1
ATOM 879 O O . MET A 1 119 ? 6.582 -2.341 -5.291 1.00 94.81 119 MET A O 1
ATOM 883 N N . ALA A 1 120 ? 6.431 -1.499 -3.220 1.00 93.06 120 ALA A N 1
ATOM 884 C CA . ALA A 1 120 ? 7.354 -0.394 -3.458 1.00 93.06 120 ALA A CA 1
ATOM 885 C C . ALA A 1 120 ? 8.781 -0.887 -3.731 1.00 93.06 120 ALA A C 1
ATOM 887 O O . ALA A 1 120 ? 9.404 -0.426 -4.685 1.00 93.06 120 ALA A O 1
ATOM 888 N N . ALA A 1 121 ? 9.282 -1.864 -2.965 1.00 94.50 121 ALA A N 1
ATOM 889 C CA . ALA A 1 121 ? 10.591 -2.472 -3.211 1.00 94.50 121 ALA A CA 1
ATOM 890 C C . ALA A 1 121 ? 10.669 -3.112 -4.607 1.00 94.50 121 ALA A C 1
ATOM 892 O O . ALA A 1 121 ? 11.615 -2.862 -5.353 1.00 94.50 121 ALA A O 1
ATOM 893 N N . ILE A 1 122 ? 9.646 -3.883 -4.990 1.00 95.00 122 ILE A N 1
ATOM 894 C CA . ILE A 1 122 ? 9.537 -4.472 -6.331 1.00 95.00 122 ILE A CA 1
ATOM 895 C C . ILE A 1 122 ? 9.519 -3.369 -7.395 1.00 95.00 122 ILE A C 1
ATOM 897 O O . ILE A 1 122 ? 10.211 -3.479 -8.401 1.00 95.00 122 ILE A O 1
ATOM 901 N N . GLY A 1 123 ? 8.779 -2.283 -7.167 1.00 92.75 123 GLY A N 1
ATOM 902 C CA . GLY A 1 123 ? 8.697 -1.150 -8.091 1.00 92.75 123 GLY A CA 1
ATOM 903 C C . GLY A 1 123 ? 10.035 -0.464 -8.302 1.00 92.75 123 GLY A C 1
ATOM 904 O O . GLY A 1 123 ? 10.407 -0.206 -9.441 1.00 92.75 123 GLY A O 1
ATOM 905 N N . VAL A 1 124 ? 10.789 -0.247 -7.225 1.00 92.50 124 VAL A N 1
ATOM 906 C CA . VAL A 1 124 ? 12.155 0.285 -7.276 1.00 92.50 124 VAL A CA 1
ATOM 907 C C . VAL A 1 124 ? 13.058 -0.645 -8.087 1.00 92.50 124 VAL A C 1
ATOM 909 O O . VAL A 1 124 ? 13.721 -0.190 -9.018 1.00 92.50 124 VAL A O 1
ATOM 912 N N . VAL A 1 125 ? 13.047 -1.950 -7.799 1.00 94.19 125 VAL A N 1
ATOM 913 C CA . VAL A 1 125 ? 13.863 -2.935 -8.530 1.00 94.19 125 VAL A CA 1
ATOM 914 C C . VAL A 1 125 ? 13.497 -2.975 -10.013 1.00 94.19 125 VAL A C 1
ATOM 916 O O . VAL A 1 125 ? 14.389 -2.956 -10.854 1.00 94.19 125 VAL A O 1
ATOM 919 N N . LEU A 1 126 ? 12.207 -2.984 -10.357 1.00 93.38 126 LEU A N 1
ATOM 920 C CA . LEU A 1 126 ? 11.753 -2.983 -11.749 1.00 93.38 126 LEU A CA 1
ATOM 921 C C . LEU A 1 126 ? 12.102 -1.675 -12.466 1.00 93.38 126 LEU A C 1
ATOM 923 O O . LEU A 1 126 ? 12.520 -1.704 -13.622 1.00 93.38 126 LEU A O 1
ATOM 927 N N . TYR A 1 127 ? 11.972 -0.533 -11.791 1.00 90.81 127 TYR A N 1
ATOM 928 C CA . TYR A 1 127 ? 12.291 0.773 -12.359 1.00 90.81 127 TYR A CA 1
ATOM 929 C C . TYR A 1 127 ? 13.789 0.899 -12.659 1.00 90.81 127 TYR A C 1
ATOM 931 O O . TYR A 1 127 ? 14.176 1.135 -13.801 1.00 90.81 127 TYR A O 1
ATOM 939 N N . PHE A 1 128 ? 14.654 0.662 -11.669 1.00 91.56 128 PHE A N 1
ATOM 940 C CA . PHE A 1 128 ? 16.102 0.744 -11.881 1.00 91.56 128 PHE A CA 1
ATOM 941 C C . PHE A 1 128 ? 16.628 -0.399 -12.750 1.00 91.56 128 PHE A C 1
ATOM 943 O O . PHE A 1 128 ? 17.479 -0.172 -13.603 1.00 91.56 128 PHE A O 1
ATOM 950 N N . GLY A 1 129 ? 16.100 -1.613 -12.593 1.00 91.00 129 GLY A N 1
ATOM 951 C CA . GLY A 1 129 ? 16.467 -2.760 -13.419 1.00 91.00 129 GLY A CA 1
ATOM 952 C C . GLY A 1 129 ? 16.153 -2.525 -14.895 1.00 91.00 129 GLY A C 1
ATOM 953 O O . GLY A 1 129 ? 17.015 -2.742 -15.742 1.00 91.00 129 GLY A O 1
ATOM 954 N N . SER A 1 130 ? 14.962 -2.006 -15.212 1.00 88.12 130 SER A N 1
ATOM 955 C CA . SER A 1 130 ? 14.610 -1.656 -16.595 1.00 88.12 130 SER A CA 1
ATOM 956 C C . SER A 1 130 ? 15.454 -0.502 -17.140 1.00 88.12 130 SER A C 1
ATOM 958 O O . SER A 1 130 ? 15.900 -0.588 -18.284 1.00 88.12 130 SER A O 1
ATOM 960 N N . ALA A 1 131 ? 15.756 0.519 -16.328 1.00 87.50 131 ALA A N 1
ATOM 961 C CA . ALA A 1 131 ? 16.664 1.599 -16.718 1.00 87.50 131 ALA A CA 1
ATOM 962 C C . ALA A 1 131 ? 18.066 1.073 -17.073 1.00 87.50 131 ALA A C 1
ATOM 964 O O . ALA A 1 131 ? 18.611 1.423 -18.119 1.00 87.50 131 ALA A O 1
ATOM 965 N N . LEU A 1 132 ? 18.634 0.213 -16.220 1.00 88.88 132 LEU A N 1
ATOM 966 C CA . LEU A 1 132 ? 19.973 -0.352 -16.398 1.00 88.88 132 LEU A CA 1
ATOM 967 C C . LEU A 1 132 ? 20.046 -1.285 -17.606 1.00 88.88 132 LEU A C 1
ATOM 969 O O . LEU A 1 132 ? 20.965 -1.163 -18.414 1.00 88.88 132 LEU A O 1
ATOM 973 N N . ILE A 1 133 ? 19.069 -2.187 -17.753 1.00 87.50 133 ILE A N 1
ATOM 974 C CA . ILE A 1 133 ? 18.994 -3.088 -18.907 1.00 87.50 133 ILE A CA 1
ATOM 975 C C . ILE A 1 133 ? 18.907 -2.259 -20.185 1.00 87.50 133 ILE A C 1
ATOM 977 O O . ILE A 1 133 ? 19.713 -2.465 -21.088 1.00 87.50 133 ILE A O 1
ATOM 981 N N . PHE A 1 134 ? 17.996 -1.282 -20.249 1.00 84.44 134 PHE A N 1
ATOM 982 C CA . PHE A 1 134 ? 17.856 -0.440 -21.433 1.00 84.44 134 PHE A CA 1
ATOM 983 C C . PHE A 1 134 ? 19.145 0.330 -21.733 1.00 84.44 134 PHE A C 1
ATOM 985 O O . PHE A 1 134 ? 19.588 0.339 -22.875 1.00 84.44 134 PHE A O 1
ATOM 992 N N . ALA A 1 135 ? 19.798 0.922 -20.731 1.00 83.88 135 ALA A N 1
ATOM 993 C CA . ALA A 1 135 ? 21.073 1.611 -20.933 1.00 83.88 135 ALA A CA 1
ATOM 994 C C . ALA A 1 135 ? 22.153 0.686 -21.533 1.00 83.88 135 ALA A C 1
ATOM 996 O O . ALA A 1 135 ? 22.887 1.099 -22.439 1.00 83.88 135 ALA A O 1
ATOM 997 N N . ALA A 1 136 ? 22.211 -0.568 -21.072 1.00 86.25 136 ALA A N 1
ATOM 998 C CA . ALA A 1 136 ? 23.177 -1.563 -21.526 1.00 86.25 136 ALA A CA 1
ATOM 999 C C . ALA A 1 136 ? 22.903 -2.083 -22.948 1.00 86.25 136 ALA A C 1
ATOM 1001 O O . ALA A 1 136 ? 23.853 -2.283 -23.702 1.00 86.25 136 ALA A O 1
ATOM 1002 N N . VAL A 1 137 ? 21.634 -2.297 -23.323 1.00 85.19 137 VAL A N 1
ATOM 1003 C CA . VAL A 1 137 ? 21.276 -2.946 -24.602 1.00 85.19 137 VAL A CA 1
ATOM 1004 C C . VAL A 1 137 ? 20.767 -1.995 -25.687 1.00 85.19 137 VAL A C 1
ATOM 1006 O O . VAL A 1 137 ? 20.610 -2.415 -26.831 1.00 85.19 137 VAL A O 1
ATOM 1009 N N . ALA A 1 138 ? 20.478 -0.732 -25.362 1.00 83.38 138 ALA A N 1
ATOM 1010 C CA . ALA A 1 138 ? 19.922 0.207 -26.330 1.00 83.38 138 ALA A CA 1
ATOM 1011 C C . ALA A 1 138 ? 20.914 0.541 -27.447 1.00 83.38 138 ALA A C 1
ATOM 1013 O O . ALA A 1 138 ? 22.067 0.902 -27.201 1.00 83.38 138 ALA A O 1
ATOM 1014 N N . THR A 1 139 ? 20.418 0.486 -28.680 1.00 82.81 139 THR A N 1
ATOM 1015 C CA . THR A 1 139 ? 21.129 0.978 -29.865 1.00 82.81 139 THR A CA 1
ATOM 1016 C C . THR A 1 139 ? 21.246 2.505 -29.848 1.00 82.81 139 THR A C 1
ATOM 1018 O O . THR A 1 139 ? 20.466 3.193 -29.187 1.00 82.81 139 THR A O 1
ATOM 1021 N N . GLU A 1 140 ? 22.187 3.056 -30.618 1.00 81.19 140 GLU A N 1
ATOM 1022 C CA . GLU A 1 140 ? 22.398 4.508 -30.718 1.00 81.19 140 GLU A CA 1
ATOM 1023 C C . GLU A 1 140 ? 21.118 5.249 -31.149 1.00 81.19 140 GLU A C 1
ATOM 1025 O O . GLU A 1 140 ? 20.737 6.252 -30.551 1.00 81.19 140 GLU A O 1
ATOM 1030 N N . THR A 1 141 ? 20.367 4.684 -32.100 1.00 80.44 141 THR A N 1
ATOM 1031 C CA . THR A 1 141 ? 19.063 5.209 -32.536 1.00 80.44 141 THR A CA 1
ATOM 1032 C C . THR A 1 141 ? 18.028 5.203 -31.407 1.00 80.44 141 THR A C 1
ATOM 1034 O O . THR A 1 141 ? 17.277 6.164 -31.247 1.00 80.44 141 THR A O 1
ATOM 1037 N N . GLN A 1 142 ? 17.994 4.151 -30.583 1.00 77.50 142 GLN A N 1
ATOM 1038 C CA . GLN A 1 142 ? 17.077 4.064 -29.442 1.00 77.50 142 GLN A CA 1
ATOM 1039 C C . GLN A 1 142 ? 17.444 5.039 -28.321 1.00 77.50 142 GLN A C 1
ATOM 1041 O O . GLN A 1 142 ? 16.536 5.570 -27.686 1.00 77.50 142 GLN A O 1
ATOM 1046 N N . ARG A 1 143 ? 18.739 5.306 -28.107 1.00 73.81 143 ARG A N 1
ATOM 1047 C CA . ARG A 1 143 ? 19.232 6.297 -27.134 1.00 73.81 143 ARG A CA 1
ATOM 1048 C C . ARG A 1 143 ? 18.936 7.735 -27.554 1.00 73.81 143 ARG A C 1
ATOM 1050 O O . ARG A 1 143 ? 18.627 8.551 -26.695 1.00 73.81 143 ARG A O 1
ATOM 1057 N N . GLN A 1 144 ? 19.013 8.033 -28.853 1.00 75.75 144 GLN A N 1
ATOM 1058 C CA . GLN A 1 144 ? 18.659 9.351 -29.395 1.00 75.75 144 GLN A CA 1
ATOM 1059 C C . GLN A 1 144 ? 17.142 9.573 -29.500 1.00 75.75 144 GLN A C 1
ATOM 1061 O O . GLN A 1 144 ? 16.685 10.708 -29.615 1.00 75.75 144 GLN A O 1
ATOM 1066 N N . SER A 1 145 ? 16.350 8.501 -29.422 1.00 72.81 145 SER A N 1
ATOM 1067 C CA . SER A 1 145 ? 14.891 8.557 -29.299 1.00 72.81 145 SER A CA 1
ATOM 1068 C C . SER A 1 145 ? 14.436 8.547 -27.831 1.00 72.81 145 SER A C 1
ATOM 1070 O O . SER A 1 145 ? 15.182 8.160 -26.935 1.00 72.81 145 SER A O 1
ATOM 1072 N N . SER A 1 146 ? 13.164 8.856 -27.562 1.00 67.06 146 SER A N 1
ATOM 1073 C CA . SER A 1 146 ? 12.532 8.694 -26.237 1.00 67.06 146 SER A CA 1
ATOM 1074 C C . SER A 1 146 ? 12.395 7.225 -25.777 1.00 67.06 146 SER A C 1
ATOM 1076 O O . SER A 1 146 ? 11.572 6.924 -24.914 1.00 67.06 146 SER A O 1
ATOM 1078 N N . GLY A 1 147 ? 13.160 6.284 -26.341 1.00 63.91 147 GLY A N 1
ATOM 1079 C CA . GLY A 1 147 ? 12.992 4.842 -26.154 1.00 63.91 147 GLY A CA 1
ATOM 1080 C C . GLY A 1 147 ? 13.134 4.375 -24.703 1.00 63.91 147 GLY A C 1
ATOM 1081 O O . GLY A 1 147 ? 12.450 3.436 -24.305 1.00 63.91 147 GLY A O 1
ATOM 1082 N N . LEU A 1 148 ? 13.944 5.068 -23.893 1.00 65.12 148 LEU A N 1
ATOM 1083 C CA . LEU A 1 148 ? 14.124 4.770 -22.464 1.00 65.12 148 LEU A CA 1
ATOM 1084 C C . LEU A 1 148 ? 12.877 5.147 -21.641 1.00 65.12 148 LEU A C 1
ATOM 1086 O O . LEU A 1 148 ? 12.611 4.552 -20.598 1.00 65.12 148 LEU A O 1
ATOM 1090 N N . ALA A 1 149 ? 12.068 6.095 -22.125 1.00 72.69 149 ALA A N 1
ATOM 1091 C CA . ALA A 1 149 ? 10.869 6.546 -21.426 1.00 72.69 149 ALA A CA 1
ATOM 1092 C C . ALA A 1 149 ? 9.759 5.487 -21.439 1.00 72.69 149 ALA A C 1
AT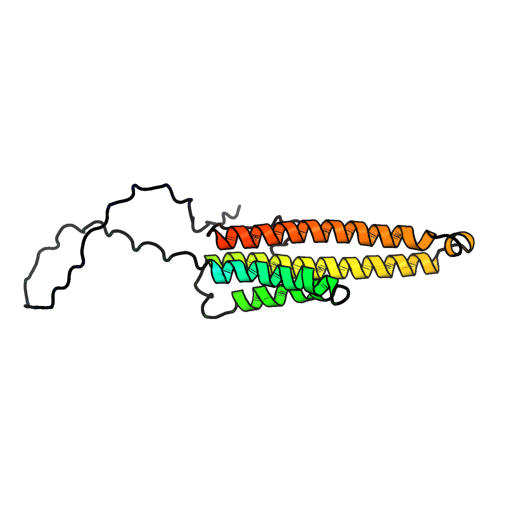OM 1094 O O . ALA A 1 149 ? 9.044 5.353 -20.454 1.00 72.69 149 ALA A O 1
ATOM 1095 N N . VAL A 1 150 ? 9.625 4.697 -22.507 1.00 81.56 150 VAL A N 1
ATOM 1096 C CA . VAL A 1 150 ? 8.533 3.715 -22.644 1.00 81.56 150 VAL A CA 1
ATOM 1097 C C . VAL A 1 150 ? 8.531 2.652 -21.528 1.00 81.56 150 VAL A C 1
ATOM 1099 O O . VAL A 1 150 ? 7.504 2.522 -20.852 1.00 81.56 150 VAL A O 1
ATOM 1102 N N . PRO A 1 151 ? 9.625 1.905 -21.259 1.00 82.50 151 PRO A N 1
ATOM 1103 C CA . PRO A 1 151 ? 9.629 0.906 -20.189 1.00 82.50 151 PRO A CA 1
ATOM 1104 C C . PRO A 1 151 ? 9.480 1.540 -18.799 1.00 82.50 151 PRO A C 1
ATOM 1106 O O . PRO A 1 151 ? 8.737 1.018 -17.969 1.00 82.50 151 PRO A O 1
ATOM 1109 N N . LEU A 1 152 ? 10.105 2.696 -18.558 1.00 85.69 152 LEU A N 1
ATOM 1110 C CA . LEU A 1 152 ? 10.013 3.385 -17.270 1.00 85.69 152 LEU A CA 1
ATOM 1111 C C . LEU A 1 152 ? 8.601 3.902 -16.989 1.00 85.69 152 LEU A C 1
ATOM 1113 O O . LEU A 1 152 ? 8.063 3.661 -15.908 1.00 85.69 152 LEU A O 1
ATOM 1117 N N . LEU A 1 153 ? 7.967 4.549 -17.969 1.00 88.62 153 LEU A N 1
ATOM 1118 C CA . LEU A 1 153 ? 6.585 5.014 -17.856 1.00 88.62 153 LEU A CA 1
ATOM 1119 C C . LEU A 1 153 ? 5.614 3.847 -17.682 1.00 88.62 153 LEU A C 1
ATOM 1121 O O . LEU A 1 153 ? 4.645 3.978 -16.941 1.00 88.62 153 LEU A O 1
ATOM 1125 N N . THR A 1 154 ? 5.893 2.694 -18.294 1.00 90.31 154 THR A N 1
ATOM 1126 C CA . THR A 1 154 ? 5.090 1.480 -18.097 1.00 90.31 154 THR A CA 1
ATOM 1127 C C . THR A 1 154 ? 5.151 1.007 -16.643 1.00 90.31 154 THR A C 1
ATOM 1129 O O . THR A 1 154 ? 4.107 0.769 -16.035 1.00 90.31 154 THR A O 1
ATOM 1132 N N . VAL A 1 155 ? 6.348 0.931 -16.045 1.00 90.94 155 VAL A N 1
ATOM 1133 C CA . VAL A 1 155 ? 6.505 0.569 -14.623 1.00 90.94 155 VAL A CA 1
ATOM 1134 C C . VAL A 1 155 ? 5.788 1.577 -13.722 1.00 90.94 155 VAL A C 1
ATOM 1136 O O . VAL A 1 155 ? 5.044 1.177 -12.826 1.00 90.94 155 VAL A O 1
ATOM 1139 N N . VAL A 1 156 ? 5.954 2.877 -13.986 1.00 90.62 156 VAL A N 1
ATOM 1140 C CA . VAL A 1 156 ? 5.288 3.945 -13.225 1.00 90.62 156 VAL A CA 1
ATOM 1141 C C . VAL A 1 156 ? 3.766 3.853 -13.346 1.00 90.62 156 VAL A C 1
ATOM 1143 O O . VAL A 1 156 ? 3.077 3.970 -12.337 1.00 90.62 156 VAL A O 1
ATOM 1146 N N . ALA A 1 157 ? 3.222 3.596 -14.536 1.00 93.38 157 ALA A N 1
ATOM 1147 C CA . ALA A 1 157 ? 1.782 3.479 -14.752 1.00 93.38 157 ALA A CA 1
ATOM 1148 C C . ALA A 1 157 ? 1.180 2.269 -14.018 1.00 93.38 157 ALA A C 1
ATOM 1150 O O . ALA A 1 157 ? 0.143 2.397 -13.361 1.00 93.38 157 ALA A O 1
ATOM 1151 N N . ILE A 1 158 ? 1.846 1.109 -14.073 1.00 93.94 158 ILE A N 1
ATOM 1152 C CA . ILE A 1 158 ? 1.417 -0.104 -13.361 1.00 93.94 158 ILE A CA 1
ATOM 1153 C C . ILE A 1 158 ? 1.438 0.139 -11.848 1.00 93.94 158 ILE A C 1
ATOM 1155 O O . ILE A 1 158 ? 0.435 -0.094 -11.168 1.00 93.94 158 ILE A O 1
ATOM 1159 N N . MET A 1 159 ? 2.549 0.663 -11.321 1.00 92.50 159 MET A N 1
ATOM 1160 C CA . MET A 1 159 ? 2.690 0.911 -9.885 1.00 92.50 159 MET A CA 1
ATOM 1161 C C . MET A 1 159 ? 1.784 2.035 -9.386 1.00 92.50 159 MET A C 1
ATOM 1163 O O . MET A 1 159 ? 1.215 1.923 -8.302 1.00 92.50 159 MET A O 1
ATOM 1167 N N . GLY A 1 160 ? 1.580 3.082 -10.186 1.00 91.38 160 GLY A N 1
ATOM 1168 C CA . GLY A 1 160 ? 0.641 4.160 -9.891 1.00 91.38 160 GLY A CA 1
ATOM 1169 C C . GLY A 1 160 ? -0.796 3.651 -9.807 1.00 91.38 160 GLY A C 1
ATOM 1170 O O . GLY A 1 160 ? -1.489 3.929 -8.830 1.00 91.38 160 GLY A O 1
ATOM 1171 N N . THR A 1 161 ? -1.224 2.826 -10.767 1.00 94.31 161 THR A N 1
ATOM 1172 C CA . THR A 1 161 ? -2.567 2.219 -10.768 1.00 94.31 161 THR A CA 1
ATOM 1173 C C . THR A 1 161 ? -2.773 1.318 -9.549 1.00 94.31 161 THR A C 1
ATOM 1175 O O . THR A 1 161 ? -3.795 1.415 -8.866 1.00 94.31 161 THR A O 1
ATOM 1178 N N . TYR A 1 162 ? -1.781 0.486 -9.221 1.00 94.50 162 TYR A N 1
ATOM 1179 C CA . TYR A 1 162 ? -1.807 -0.342 -8.014 1.00 94.50 162 TYR A CA 1
ATOM 1180 C C . TYR A 1 162 ? -1.870 0.510 -6.731 1.00 94.50 162 TYR A C 1
ATOM 1182 O O . TYR A 1 162 ? -2.671 0.236 -5.833 1.00 94.50 162 TYR A O 1
ATOM 1190 N N . GLY A 1 163 ? -1.087 1.591 -6.661 1.00 92.69 163 GLY A N 1
ATOM 1191 C CA . GLY A 1 163 ? -1.104 2.546 -5.552 1.00 92.69 163 GLY A CA 1
ATOM 1192 C C . GLY A 1 163 ? -2.470 3.208 -5.356 1.00 92.69 163 GLY A C 1
ATOM 1193 O O . GLY A 1 163 ? -2.944 3.303 -4.224 1.00 92.69 163 GLY A O 1
ATOM 1194 N N . ILE A 1 164 ? -3.145 3.586 -6.446 1.00 94.19 164 ILE A N 1
ATOM 1195 C CA . ILE A 1 164 ? -4.505 4.146 -6.416 1.00 94.19 164 ILE A CA 1
ATOM 1196 C C . ILE A 1 164 ? -5.512 3.111 -5.896 1.00 94.19 164 ILE A C 1
ATOM 1198 O O . ILE A 1 164 ? -6.325 3.432 -5.028 1.00 94.19 164 ILE A O 1
ATOM 1202 N N . ALA A 1 165 ? -5.443 1.859 -6.356 1.00 95.44 165 ALA A N 1
ATOM 1203 C CA . ALA A 1 165 ? -6.308 0.795 -5.839 1.00 95.44 165 ALA A CA 1
ATOM 1204 C C . ALA A 1 165 ? -6.108 0.582 -4.324 1.00 95.44 165 ALA A C 1
ATOM 1206 O O . ALA A 1 165 ? -7.079 0.459 -3.569 1.00 95.44 165 ALA A O 1
ATOM 1207 N N . GLY A 1 166 ? -4.852 0.612 -3.863 1.00 94.56 166 GLY A N 1
ATOM 1208 C CA . GLY A 1 166 ? -4.504 0.563 -2.442 1.00 94.56 166 GLY A CA 1
ATOM 1209 C C . GLY A 1 166 ? -5.051 1.754 -1.648 1.00 94.56 166 GLY A C 1
ATOM 1210 O O . GLY A 1 166 ? -5.622 1.562 -0.573 1.00 94.56 166 GLY A O 1
ATOM 1211 N N . LEU A 1 167 ? -4.943 2.969 -2.196 1.00 94.81 167 LEU A N 1
ATOM 1212 C CA . LEU A 1 167 ? -5.488 4.193 -1.605 1.00 94.81 167 LEU A CA 1
ATOM 1213 C C . LEU A 1 167 ? -7.000 4.072 -1.382 1.00 94.81 167 LEU A C 1
ATOM 1215 O O . LEU A 1 167 ? -7.471 4.281 -0.265 1.00 94.81 167 LEU A O 1
ATOM 1219 N N . VAL A 1 168 ? -7.751 3.669 -2.409 1.00 96.81 168 VAL A N 1
ATOM 1220 C CA . VAL A 1 168 ? -9.210 3.491 -2.320 1.00 96.81 168 VAL A CA 1
ATOM 1221 C C . VAL A 1 168 ? -9.570 2.462 -1.245 1.00 96.81 168 VAL A C 1
ATOM 1223 O O . VAL A 1 168 ? -10.437 2.716 -0.407 1.00 96.81 168 VAL A O 1
ATOM 1226 N N . CYS A 1 169 ? -8.863 1.329 -1.193 1.00 96.75 169 CYS A N 1
ATOM 1227 C CA . CYS A 1 169 ? -9.092 0.317 -0.160 1.00 96.75 169 CYS A CA 1
ATOM 1228 C C . CYS A 1 169 ? -8.802 0.830 1.257 1.00 96.75 169 CYS A C 1
ATOM 1230 O O . CYS A 1 169 ? -9.500 0.460 2.201 1.00 96.75 169 CYS A O 1
ATOM 1232 N N . ALA A 1 170 ? -7.793 1.684 1.426 1.00 94.88 170 ALA A N 1
ATOM 1233 C CA . ALA A 1 170 ? -7.453 2.256 2.722 1.00 94.88 170 ALA A CA 1
ATOM 1234 C C . ALA A 1 170 ? -8.438 3.348 3.174 1.00 94.88 170 ALA A C 1
ATOM 1236 O O . ALA A 1 170 ? -8.757 3.423 4.366 1.00 94.88 170 ALA A O 1
ATOM 1237 N N . ILE A 1 171 ? -9.008 4.112 2.236 1.00 96.75 171 ILE A N 1
ATOM 1238 C CA . ILE A 1 171 ? -10.136 5.014 2.513 1.00 96.75 171 ILE A CA 1
ATOM 1239 C C . ILE A 1 171 ? -11.344 4.199 2.986 1.00 96.75 171 ILE A C 1
ATOM 1241 O O . ILE A 1 171 ? -11.909 4.504 4.034 1.00 96.75 171 ILE A O 1
ATOM 1245 N N . MET A 1 172 ? -11.703 3.122 2.275 1.00 97.56 172 MET A N 1
ATOM 1246 C CA . MET A 1 172 ? -12.805 2.238 2.685 1.00 97.56 172 MET A CA 1
ATOM 1247 C C . MET A 1 172 ? -12.579 1.636 4.076 1.00 97.56 172 MET A C 1
ATOM 1249 O O . MET A 1 172 ? -13.509 1.611 4.881 1.00 97.56 172 MET A O 1
ATOM 1253 N N . GLY A 1 173 ? -11.349 1.214 4.386 1.00 95.88 173 GLY A N 1
ATOM 1254 C CA . GLY A 1 173 ? -10.991 0.723 5.717 1.00 95.88 173 GLY A CA 1
ATOM 1255 C C . GLY A 1 173 ? -11.179 1.769 6.810 1.00 95.88 173 GLY A C 1
ATOM 1256 O O . GLY A 1 173 ? -11.751 1.464 7.853 1.00 95.88 173 GLY A O 1
ATOM 1257 N N . THR A 1 174 ? -10.786 3.014 6.542 1.00 96.19 174 THR A N 1
ATOM 1258 C CA . THR A 1 174 ? -11.004 4.143 7.459 1.00 96.19 174 THR A CA 1
ATOM 1259 C C . THR A 1 174 ? -12.497 4.389 7.686 1.00 96.19 174 THR A C 1
ATOM 1261 O O . THR A 1 174 ? -12.946 4.403 8.828 1.00 96.19 174 THR A O 1
ATOM 1264 N N . VAL A 1 175 ? -13.282 4.511 6.608 1.00 97.38 175 VAL A N 1
ATOM 1265 C CA . VAL A 1 175 ? -14.726 4.796 6.675 1.00 97.38 175 VAL A CA 1
ATOM 1266 C C . VAL A 1 175 ? -15.481 3.705 7.431 1.00 97.38 175 VAL A C 1
ATOM 1268 O O . VAL A 1 175 ? -16.312 4.011 8.286 1.00 97.38 175 VAL A O 1
ATOM 1271 N N . LYS A 1 176 ? -15.193 2.431 7.147 1.00 94.94 176 LYS A N 1
ATOM 1272 C CA . LYS A 1 176 ? -15.844 1.309 7.832 1.00 94.94 176 LYS A CA 1
ATOM 1273 C C . LYS A 1 176 ? -15.459 1.227 9.302 1.00 94.94 176 LYS A C 1
ATOM 1275 O O . LYS A 1 176 ? -16.343 1.086 10.144 1.00 94.94 176 LYS A O 1
ATOM 1280 N N . ALA A 1 177 ? -14.185 1.451 9.622 1.00 94.69 177 ALA A N 1
ATOM 1281 C CA . ALA A 1 177 ? -13.728 1.495 11.004 1.00 94.69 177 ALA A CA 1
ATOM 1282 C C . ALA A 1 177 ? -14.427 2.600 11.824 1.00 94.69 177 ALA A C 1
ATOM 1284 O O . ALA A 1 177 ? -14.766 2.376 12.989 1.00 94.69 177 ALA A O 1
ATOM 1285 N N . THR A 1 178 ? -14.699 3.765 11.221 1.00 94.44 178 THR A N 1
ATOM 1286 C CA . THR A 1 178 ? -15.472 4.852 11.851 1.00 94.44 178 THR A CA 1
ATOM 1287 C C . THR A 1 178 ? -16.933 4.466 12.094 1.00 94.44 178 THR A C 1
ATOM 1289 O O . THR A 1 178 ? -17.516 4.891 13.088 1.00 94.44 178 THR A O 1
ATOM 1292 N N . ARG A 1 179 ? -17.524 3.646 11.217 1.00 93.62 179 ARG A N 1
ATOM 1293 C CA . ARG A 1 179 ? -18.919 3.178 11.317 1.00 93.62 179 ARG A CA 1
ATOM 1294 C C . ARG A 1 179 ? -19.124 2.003 12.277 1.00 93.62 179 ARG A C 1
ATOM 1296 O O . ARG A 1 179 ? -20.262 1.597 12.478 1.00 93.62 179 ARG A O 1
ATOM 1303 N N . GLY A 1 180 ? -18.060 1.452 12.863 1.00 91.00 180 GLY A N 1
ATOM 1304 C CA . GLY A 1 180 ? -18.162 0.227 13.666 1.00 91.00 180 GLY A CA 1
ATOM 1305 C C . GLY A 1 180 ? -18.228 -1.051 12.821 1.00 91.00 180 GLY A C 1
ATOM 1306 O O . GLY A 1 180 ? -18.543 -2.114 13.348 1.00 91.00 180 GLY A O 1
ATOM 1307 N N . GLU A 1 181 ? -17.960 -0.964 11.515 1.00 93.19 181 GLU A N 1
ATOM 1308 C CA . GLU A 1 181 ? -18.009 -2.096 10.594 1.00 93.19 181 GLU A CA 1
ATOM 1309 C C . GLU A 1 181 ? -16.628 -2.734 10.434 1.00 93.19 181 GLU A C 1
ATOM 1311 O O . GLU A 1 181 ? -15.637 -2.055 10.151 1.00 93.19 181 GLU A O 1
ATOM 1316 N N . LEU A 1 182 ? -16.578 -4.066 10.503 1.00 93.31 182 LEU A N 1
ATOM 1317 C CA . LEU A 1 182 ? -15.361 -4.807 10.193 1.00 93.31 182 LEU A CA 1
ATOM 1318 C C . LEU A 1 182 ? -14.994 -4.652 8.711 1.00 93.31 182 LEU A C 1
ATOM 1320 O O . LEU A 1 182 ? -15.830 -4.769 7.808 1.00 93.31 182 LEU A O 1
ATOM 1324 N N . TRP A 1 183 ? -13.707 -4.431 8.453 1.00 94.19 183 TRP A N 1
ATOM 1325 C CA . TRP A 1 183 ? -13.157 -4.329 7.108 1.00 94.19 183 TRP A CA 1
ATOM 1326 C C . TRP A 1 183 ? -11.927 -5.206 6.956 1.00 94.19 183 TRP A C 1
ATOM 1328 O O . TRP A 1 183 ? -10.974 -5.109 7.723 1.00 94.19 183 TRP A O 1
ATOM 1338 N N . THR A 1 184 ? -11.928 -6.017 5.905 1.00 95.81 184 THR A N 1
ATOM 1339 C CA . THR A 1 184 ? -10.778 -6.807 5.481 1.00 95.81 184 THR A CA 1
ATOM 1340 C C . THR A 1 184 ? -10.386 -6.365 4.082 1.00 95.81 184 THR A C 1
ATOM 1342 O O . THR A 1 184 ? -11.230 -6.285 3.190 1.00 95.81 184 THR A O 1
ATOM 1345 N N . TYR A 1 185 ? -9.104 -6.066 3.895 1.00 95.38 185 TYR A N 1
ATOM 1346 C CA . TYR A 1 185 ? -8.593 -5.682 2.585 1.00 95.38 185 TYR A CA 1
ATOM 1347 C C . TYR A 1 185 ? -8.676 -6.861 1.604 1.00 95.38 185 TYR A C 1
ATOM 1349 O O . TYR A 1 185 ? -8.472 -8.014 1.999 1.00 95.38 185 TYR A O 1
ATOM 1357 N N . PRO A 1 186 ? -8.903 -6.596 0.305 1.00 96.00 186 PRO A N 1
ATOM 1358 C CA . PRO A 1 186 ? -8.718 -7.607 -0.725 1.00 96.00 186 PRO A CA 1
ATOM 1359 C C . PRO A 1 186 ? -7.301 -8.189 -0.665 1.00 96.00 186 PRO A C 1
ATOM 1361 O O . PRO A 1 186 ? -6.327 -7.454 -0.499 1.00 96.00 186 PRO A O 1
ATOM 1364 N N . ARG A 1 187 ? -7.170 -9.506 -0.862 1.00 93.56 187 ARG A N 1
ATOM 1365 C CA . ARG A 1 187 ? -5.879 -10.213 -0.750 1.00 93.56 187 ARG A CA 1
ATOM 1366 C C . ARG A 1 187 ? -4.802 -9.715 -1.714 1.00 93.56 187 ARG A C 1
ATOM 1368 O O . ARG A 1 187 ? -3.629 -9.898 -1.433 1.00 93.56 187 ARG A O 1
ATOM 1375 N N . LEU A 1 188 ? -5.186 -9.099 -2.831 1.00 91.94 188 LEU A N 1
ATOM 1376 C CA . LEU A 1 188 ? -4.240 -8.488 -3.769 1.00 91.94 188 LEU A CA 1
ATOM 1377 C C . LEU A 1 188 ? -3.613 -7.194 -3.229 1.00 91.94 188 LEU A C 1
ATOM 1379 O O . LEU A 1 188 ? -2.560 -6.801 -3.705 1.00 91.94 188 LEU A O 1
ATOM 1383 N N . ILE A 1 189 ? -4.265 -6.545 -2.262 1.00 94.12 189 ILE A N 1
ATOM 1384 C CA . ILE A 1 189 ? -3.868 -5.250 -1.695 1.00 94.12 189 ILE A CA 1
ATOM 1385 C C . ILE A 1 189 ? -3.207 -5.417 -0.323 1.00 94.12 189 ILE A C 1
ATOM 1387 O O . ILE A 1 189 ? -2.309 -4.659 0.029 1.00 94.12 189 ILE A O 1
ATOM 1391 N N . ALA A 1 190 ? -3.641 -6.406 0.461 1.00 94.94 190 ALA A N 1
ATOM 1392 C CA . ALA A 1 190 ? -3.020 -6.738 1.736 1.00 94.94 190 ALA A CA 1
ATOM 1393 C C . ALA A 1 190 ? -2.860 -8.251 1.877 1.00 94.94 190 ALA A C 1
ATOM 1395 O O . ALA A 1 190 ? -3.839 -8.997 1.991 1.00 94.94 190 ALA A O 1
ATOM 1396 N N . TRP A 1 191 ? -1.614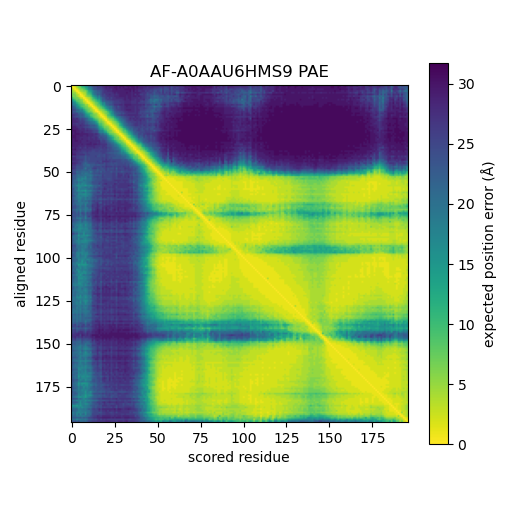 -8.709 1.919 1.00 94.81 191 TRP A N 1
ATOM 1397 C CA . TRP A 1 191 ? -1.311 -10.105 2.186 1.00 94.81 191 TRP A CA 1
ATOM 1398 C C . TRP A 1 191 ? -1.506 -10.437 3.669 1.00 94.81 191 TRP A C 1
ATOM 1400 O O . TRP A 1 191 ? -1.134 -9.641 4.531 1.00 94.81 191 TRP A O 1
ATOM 1410 N N . PRO A 1 192 ? -2.060 -11.615 4.007 1.00 90.81 192 PRO A N 1
ATOM 1411 C CA . PRO A 1 192 ? -2.334 -12.010 5.387 1.00 90.81 192 PRO A CA 1
ATOM 1412 C C . PRO A 1 192 ? -1.053 -12.456 6.119 1.00 90.81 192 PRO A C 1
ATOM 1414 O O . PRO A 1 192 ? -0.904 -13.619 6.484 1.00 90.81 192 PRO A O 1
ATOM 1417 N N . LEU A 1 193 ? -0.112 -11.531 6.314 1.00 89.75 193 LEU A N 1
ATOM 1418 C CA . LEU A 1 193 ? 1.206 -11.801 6.899 1.00 89.75 193 LEU A CA 1
ATOM 1419 C C . LEU A 1 193 ? 1.156 -11.917 8.426 1.00 89.75 193 LEU A C 1
ATOM 1421 O O . LEU A 1 193 ? 1.921 -12.669 9.025 1.00 89.75 193 LEU A O 1
ATOM 1425 N N . SER A 1 194 ? 0.241 -11.189 9.066 1.00 84.81 194 SER A N 1
ATOM 1426 C CA . SER A 1 194 ? 0.036 -11.222 10.513 1.00 84.81 194 SER A CA 1
ATOM 1427 C C . SER A 1 194 ? -1.401 -11.603 10.877 1.00 84.81 194 SER A C 1
ATOM 1429 O O . SER A 1 194 ? -2.354 -11.251 10.175 1.00 84.81 194 SER A O 1
ATOM 1431 N N . LYS A 1 195 ? -1.548 -12.348 11.983 1.00 81.94 195 LYS A N 1
ATOM 1432 C CA . LYS A 1 195 ? -2.840 -12.763 12.555 1.00 81.94 195 LYS A CA 1
ATOM 1433 C C . LYS A 1 195 ? -3.349 -11.711 13.555 1.00 81.94 195 LYS A C 1
ATOM 1435 O O . LYS A 1 195 ? -2.548 -11.120 14.284 1.00 81.94 195 LYS A O 1
ATOM 1440 N N . GLY A 1 196 ? -4.656 -11.443 13.542 1.00 62.25 196 GLY A N 1
ATOM 1441 C CA . GLY A 1 196 ? -5.346 -10.486 14.428 1.00 62.25 196 GLY A CA 1
ATOM 1442 C C . GLY A 1 196 ? -5.543 -11.044 15.820 1.00 62.25 196 GLY A C 1
ATOM 1443 O O . GLY A 1 196 ? -5.999 -12.201 15.876 1.00 62.25 196 GLY A O 1
#

Solvent-accessible surface area (backbone atoms only — not comparable to full-atom values): 11365 Å² total; per-residue (Å²): 142,81,82,78,82,68,87,80,82,74,84,87,75,91,72,85,89,79,84,93,79,86,88,87,85,85,86,90,85,87,86,83,90,74,98,69,76,90,68,83,78,72,82,73,78,68,80,76,76,80,80,74,63,22,68,65,17,16,44,10,18,44,46,16,42,45,31,28,55,53,29,18,73,74,52,86,45,51,11,21,65,50,6,27,55,50,4,46,52,54,40,67,33,80,93,32,66,84,38,66,66,34,27,40,32,10,32,42,26,24,20,26,16,48,37,39,23,52,52,45,51,51,49,51,50,52,42,53,49,50,52,51,51,46,68,74,70,52,49,72,70,40,66,78,40,75,56,70,50,56,66,45,50,49,49,50,51,55,52,49,53,51,50,50,54,44,51,53,53,32,51,51,38,21,56,30,18,60,71,66,40,92,57,78,68,58,66,93,55,19,47,87,80,59,84,99

pLDDT: mean 77.47, std 22.67, range [27.38, 97.56]

Nearest PDB structures (foldseek):
  8e0o-assembly1_A  TM=2.979E-01  e=4.246E+00  synthetic construct

Radius of gyration: 26.8 Å; Cα contacts (8 Å, |Δi|>4): 216; chains: 1; bounding box: 63×42×90 Å

Secondary structure (DSSP, 8-state):
------------PPPPPPPP-------------------------PPPPPPP-HHHHHHHHHHHHIIIIIHHHHTTTHHHHHTTHHHHHHHH-TTTTT-HHHHHHHHHHHHHHHHHHHHHHHHHHHHHHHHHHHHHH--HHHHHTGGGHHHHHHHHHHHHHHHHHHHHHHHHHHHHHHHT------TTTS---S--